Protein AF-A0A558DEN2-F1 (afdb_monomer)

Mean predicted aligned error: 17.53 Å

Secondary structure (DSSP, 8-state):
-PPP----TTTTSS-HHHHHHHHHHHH-TT----GGGHHHHHHHHHTTSEEEETTEEEEPPHHHHHHHHHHHHHHHHHHHHHHHHHHHHHHHHHSPSSSSTTS-TTEEEEESHHHHHHHHHHHHHH-SSEEEEETTHHHHTT----SS--EEEEEES-HHHHTT--SSEEEE-S---SEEEEETTTEEEEESSTT-SEEEEE--HHHHHHHHHHHHHHHH-TT-B------TT---HHHHHHHHHHTTS-HHHHHHHHTS-HHHHHHHHHHHHHHHT-SSHHHHHHHHHHTT--

Organism: NCBI:txid2053003

Sequence (294 aa):
MAEPPGIRPLAGLVSPAAEALFLRLTRNPAEQPGGGDQRALNELLGLGLLRRHGDRVRGAGQAAALRSVLERRQREVFEAQQRILDGWSRLAALLPAAGEPGEPDGIDTLTGHAEVRAHAVELAASAKHRLRATGSLLDSAGWTAGPVLPEIRLLVESEEAESAFSGGEVRLRPTVPVSLLHADDSVALVALEKSADTALLVWAPGLLAVFACWFDLLWDDPATIRPEAGPRGELTGFQRRVLELMATGGDETIARRLKVSTTTVRRHIKVIYTALGVDNRFAAGVAAVRRGWL

Structure (mmCIF, N/CA/C/O backbone):
data_AF-A0A558DEN2-F1
#
_entry.id   AF-A0A558DEN2-F1
#
loop_
_atom_site.group_PDB
_atom_site.id
_atom_site.type_symbol
_atom_site.label_atom_id
_atom_site.label_alt_id
_atom_site.label_comp_id
_atom_site.label_asym_id
_atom_site.label_entity_id
_atom_site.label_seq_id
_atom_site.pdbx_PDB_ins_code
_atom_site.Cartn_x
_atom_site.Cartn_y
_atom_site.Cartn_z
_atom_site.occupancy
_atom_site.B_iso_or_equiv
_atom_site.auth_seq_id
_atom_site.auth_comp_id
_atom_site.auth_asym_id
_atom_site.auth_atom_id
_atom_site.pdbx_PDB_model_num
ATOM 1 N N . MET A 1 1 ? 13.998 -17.185 51.047 1.00 35.97 1 MET A N 1
ATOM 2 C CA . MET A 1 1 ? 13.287 -17.455 49.779 1.00 35.97 1 MET A CA 1
ATOM 3 C C . MET A 1 1 ? 12.393 -16.266 49.499 1.00 35.97 1 MET A C 1
ATOM 5 O O . MET A 1 1 ? 11.452 -16.060 50.250 1.00 35.97 1 MET A O 1
ATOM 9 N N . ALA A 1 2 ? 12.749 -15.440 48.517 1.00 34.78 2 ALA A N 1
ATOM 10 C CA . ALA A 1 2 ? 11.911 -14.331 48.078 1.00 34.78 2 ALA A CA 1
ATOM 11 C C . ALA A 1 2 ? 10.747 -14.891 47.247 1.00 34.78 2 ALA A C 1
ATOM 13 O O . ALA A 1 2 ? 10.964 -15.705 46.351 1.00 34.78 2 ALA A O 1
ATOM 14 N N . GLU A 1 3 ? 9.526 -14.501 47.601 1.00 33.34 3 GLU A N 1
ATOM 15 C CA . GLU A 1 3 ? 8.299 -14.809 46.867 1.00 33.34 3 GLU A CA 1
ATOM 16 C C . GLU A 1 3 ? 8.420 -14.235 45.438 1.00 33.34 3 GLU A C 1
ATOM 18 O O . GLU A 1 3 ? 8.877 -13.096 45.290 1.00 33.34 3 GLU A O 1
ATOM 23 N N . PRO A 1 4 ? 8.105 -14.994 44.372 1.00 37.91 4 PRO A N 1
ATOM 24 C CA . PRO A 1 4 ? 8.231 -14.487 43.009 1.00 37.91 4 PRO A CA 1
ATOM 25 C C . PRO A 1 4 ? 7.294 -13.281 42.822 1.00 37.91 4 PRO A C 1
ATOM 27 O O . PRO A 1 4 ? 6.215 -13.269 43.422 1.00 37.91 4 PRO A O 1
ATOM 30 N N . PRO A 1 5 ? 7.664 -12.268 42.012 1.00 43.66 5 PRO A N 1
ATOM 31 C CA . PRO A 1 5 ? 6.817 -11.103 41.774 1.00 43.66 5 PRO A CA 1
ATOM 32 C C . PRO A 1 5 ? 5.455 -11.584 41.275 1.00 43.66 5 PRO A C 1
ATOM 34 O O . PRO A 1 5 ? 5.347 -12.189 40.208 1.00 43.66 5 PRO A O 1
ATOM 37 N N . GLY A 1 6 ? 4.438 -11.391 42.118 1.00 53.06 6 GLY A N 1
ATOM 38 C CA . GLY A 1 6 ? 3.123 -11.984 41.940 1.00 53.06 6 GLY A CA 1
ATOM 39 C C . GLY A 1 6 ? 2.554 -11.625 40.576 1.00 53.06 6 GLY A C 1
ATOM 40 O O . GLY A 1 6 ? 2.331 -10.451 40.279 1.00 53.06 6 GLY A O 1
ATOM 41 N N . ILE A 1 7 ? 2.316 -12.646 39.754 1.00 52.34 7 ILE A N 1
ATOM 42 C CA . ILE A 1 7 ? 1.529 -12.526 38.530 1.00 52.34 7 ILE A CA 1
ATOM 43 C C . ILE A 1 7 ? 0.195 -11.912 38.952 1.00 52.34 7 ILE A C 1
ATOM 45 O O . ILE A 1 7 ? -0.582 -12.562 39.648 1.00 52.34 7 ILE A O 1
ATOM 49 N N . ARG A 1 8 ? -0.042 -10.650 38.585 1.00 60.28 8 ARG A N 1
ATOM 50 C CA . ARG A 1 8 ? -1.325 -9.980 38.808 1.00 60.28 8 ARG A CA 1
ATOM 51 C C . ARG A 1 8 ? -2.341 -10.610 37.860 1.00 60.28 8 ARG A C 1
ATOM 53 O O . ARG A 1 8 ? -2.244 -10.363 36.656 1.00 60.28 8 ARG A O 1
ATOM 60 N N . PRO A 1 9 ? -3.272 -11.455 38.340 1.00 62.75 9 PRO A N 1
ATOM 61 C CA . PRO A 1 9 ? -4.150 -12.229 37.464 1.00 62.75 9 PRO A CA 1
ATOM 62 C C . PRO A 1 9 ? -5.102 -11.351 36.649 1.00 62.75 9 PRO A C 1
ATOM 64 O O . PRO A 1 9 ? -5.619 -11.808 35.634 1.00 62.75 9 PRO A O 1
ATOM 67 N N . LEU A 1 10 ? -5.317 -10.098 37.063 1.00 67.56 10 LEU A N 1
ATOM 68 C CA . LEU A 1 10 ? -6.115 -9.134 36.313 1.00 67.56 10 LEU A CA 1
ATOM 69 C C . LEU A 1 10 ? -5.251 -8.124 35.546 1.00 67.56 10 LEU A C 1
ATOM 71 O O . LEU A 1 10 ? -5.807 -7.188 34.993 1.00 67.56 10 LEU A O 1
ATOM 75 N N . ALA A 1 11 ? -3.924 -8.295 35.481 1.00 65.19 11 ALA A N 1
ATOM 76 C CA . ALA A 1 11 ? -3.000 -7.551 34.610 1.00 65.19 11 ALA A CA 1
ATOM 77 C C . ALA A 1 11 ? -3.178 -6.011 34.599 1.00 65.19 11 ALA A C 1
ATOM 79 O O . ALA A 1 11 ? -2.953 -5.359 33.582 1.00 65.19 11 ALA A O 1
ATOM 80 N N . GLY A 1 12 ? -3.602 -5.413 35.720 1.00 69.00 12 GLY A N 1
ATOM 81 C CA . GLY A 1 12 ? -3.865 -3.969 35.821 1.00 69.00 12 GLY A CA 1
ATOM 82 C C . GLY A 1 12 ? -5.211 -3.501 35.246 1.00 69.00 12 GLY A C 1
ATOM 83 O O . GLY A 1 12 ? -5.421 -2.302 35.090 1.00 69.00 12 GLY A O 1
ATOM 84 N N . LEU A 1 13 ? -6.133 -4.420 34.946 1.00 68.62 13 LEU A N 1
ATOM 85 C CA . LEU A 1 13 ? -7.491 -4.128 34.465 1.00 68.62 13 LEU A CA 1
ATOM 86 C C . LEU A 1 13 ? -8.408 -3.538 35.543 1.00 68.62 13 LEU A C 1
ATOM 88 O O . LEU A 1 13 ? -9.454 -2.984 35.210 1.00 68.62 13 LEU A O 1
ATOM 92 N N . VAL A 1 14 ? -8.036 -3.681 36.814 1.00 77.19 14 VAL A N 1
ATOM 93 C CA . VAL A 1 14 ? -8.791 -3.184 37.966 1.00 77.19 14 VAL A CA 1
ATOM 94 C C . VAL A 1 14 ? -7.864 -2.506 38.961 1.00 77.19 14 VAL A C 1
ATOM 96 O O . VAL A 1 14 ? -6.652 -2.744 38.971 1.00 77.19 14 VAL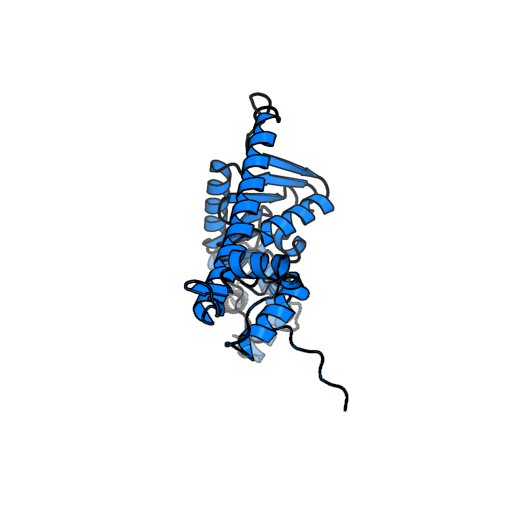 A O 1
ATOM 99 N N . SER A 1 15 ? -8.435 -1.675 39.828 1.00 84.75 15 SER A N 1
ATOM 100 C CA . SER A 1 15 ? -7.697 -1.081 40.935 1.00 84.75 15 SER A CA 1
ATOM 101 C C . SER A 1 15 ? -7.073 -2.158 41.844 1.00 84.75 15 SER A C 1
ATOM 103 O O . SER A 1 15 ? -7.635 -3.246 42.002 1.00 84.75 15 SER A O 1
ATOM 1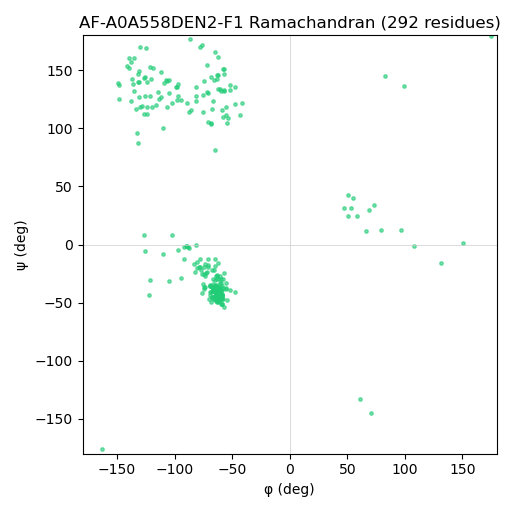05 N N . PRO A 1 16 ? -5.941 -1.872 42.518 1.00 84.81 16 PRO A N 1
ATOM 106 C CA . PRO A 1 16 ? -5.312 -2.834 43.429 1.00 84.81 16 PRO A CA 1
ATOM 107 C C . PRO A 1 16 ? -6.256 -3.343 44.532 1.00 84.81 16 PRO A C 1
ATOM 109 O O . PRO A 1 16 ? -6.178 -4.501 44.936 1.00 84.81 16 PRO A O 1
ATOM 112 N N . ALA A 1 17 ? -7.180 -2.492 44.993 1.00 85.62 17 ALA A N 1
ATOM 113 C CA . ALA A 1 17 ? -8.194 -2.853 45.980 1.00 85.62 17 ALA A CA 1
ATOM 114 C C . ALA A 1 17 ? -9.235 -3.838 45.415 1.00 85.62 17 ALA A C 1
ATOM 116 O O . ALA A 1 17 ? -9.612 -4.795 46.091 1.00 85.62 17 ALA A O 1
ATOM 117 N N . ALA A 1 18 ? -9.666 -3.640 44.165 1.00 85.12 18 ALA A N 1
ATOM 118 C CA . ALA A 1 18 ? -10.553 -4.562 43.461 1.00 85.12 18 ALA A CA 1
ATOM 119 C C . ALA A 1 18 ? -9.879 -5.911 43.177 1.00 85.12 18 ALA A C 1
ATOM 121 O O . ALA A 1 18 ? -10.494 -6.956 43.375 1.00 85.12 18 ALA A O 1
ATOM 122 N N . GLU A 1 19 ? -8.602 -5.916 42.799 1.00 85.00 19 GLU A N 1
ATOM 123 C CA . GLU A 1 19 ? -7.853 -7.158 42.584 1.00 85.00 19 GLU A CA 1
ATOM 124 C C . GLU A 1 19 ? -7.712 -7.972 43.882 1.00 85.00 19 GLU A C 1
ATOM 126 O O . GLU A 1 19 ? -7.966 -9.179 43.893 1.00 85.00 19 GLU A O 1
ATOM 131 N N . ALA A 1 20 ? -7.400 -7.308 45.000 1.00 85.31 20 ALA A N 1
ATOM 132 C CA . ALA A 1 20 ? -7.315 -7.949 46.311 1.00 85.31 20 ALA A CA 1
ATOM 133 C C . ALA A 1 20 ? -8.662 -8.542 46.762 1.00 85.31 20 ALA A C 1
ATOM 135 O O . ALA A 1 20 ? -8.710 -9.669 47.264 1.00 85.31 20 ALA A O 1
ATOM 136 N N . LEU A 1 21 ? -9.763 -7.813 46.550 1.00 86.25 21 LEU A N 1
ATOM 137 C CA . LEU A 1 21 ? -11.111 -8.288 46.862 1.00 86.25 21 LEU A CA 1
ATOM 138 C C . LEU A 1 21 ? -11.509 -9.491 45.995 1.00 86.25 21 LEU A C 1
ATOM 140 O O . LEU A 1 21 ? -12.031 -10.480 46.507 1.00 86.25 21 LEU A O 1
ATOM 144 N N . PHE A 1 22 ? -11.231 -9.435 44.692 1.00 82.50 22 PHE A N 1
ATOM 145 C CA . PHE A 1 22 ? -11.505 -10.535 43.770 1.00 82.50 22 PHE A CA 1
ATOM 146 C C . PHE A 1 22 ? -10.751 -11.808 44.175 1.00 82.50 22 PHE A C 1
ATOM 148 O O . PHE A 1 22 ? -11.337 -12.891 44.230 1.00 82.50 22 PHE A O 1
ATOM 155 N N . LEU A 1 23 ? -9.470 -11.682 44.530 1.00 83.31 23 LEU A N 1
ATOM 156 C CA . LEU A 1 23 ? -8.648 -12.798 44.999 1.00 83.31 23 LEU A CA 1
ATOM 157 C C . LEU A 1 23 ? -9.156 -13.398 46.316 1.00 83.31 23 LEU A C 1
ATOM 159 O O . LEU A 1 23 ? -9.197 -14.625 46.433 1.00 83.31 23 LEU A O 1
ATOM 163 N N . ARG A 1 24 ? -9.579 -12.563 47.278 1.00 86.62 24 ARG A N 1
ATOM 164 C CA . ARG A 1 24 ? -10.209 -13.013 48.534 1.00 86.62 24 ARG A CA 1
ATOM 165 C C . ARG A 1 24 ? -11.449 -13.860 48.256 1.00 86.62 24 ARG A C 1
ATOM 167 O O . ARG A 1 24 ? -11.504 -15.014 48.669 1.00 86.62 24 ARG A O 1
ATOM 174 N N . LEU A 1 25 ? -12.383 -13.335 47.462 1.00 82.62 25 LEU A N 1
ATOM 175 C CA . LEU A 1 25 ? -13.640 -14.019 47.133 1.00 82.62 25 LEU A CA 1
ATOM 176 C C . LEU A 1 25 ? -13.438 -15.279 46.276 1.00 82.62 25 LEU A C 1
ATOM 178 O O . LEU A 1 25 ? -14.216 -16.224 46.375 1.00 82.62 25 LEU A O 1
ATOM 182 N N . THR A 1 26 ? -12.390 -15.320 45.447 1.00 77.25 26 THR A N 1
ATOM 183 C CA . THR A 1 26 ? -12.057 -16.507 44.639 1.00 77.25 26 THR A CA 1
ATOM 184 C C . THR A 1 26 ? -11.435 -17.614 45.494 1.00 77.25 26 THR A C 1
ATOM 186 O O . THR A 1 26 ? -11.721 -18.789 45.273 1.00 77.25 26 THR A O 1
ATOM 189 N N . ARG A 1 27 ? -10.608 -17.258 46.489 1.00 81.62 27 ARG A N 1
ATOM 190 C CA . ARG A 1 27 ? -10.017 -18.215 47.443 1.00 81.62 27 ARG A CA 1
ATOM 191 C C . ARG A 1 27 ? -11.024 -18.698 48.488 1.00 81.62 27 ARG A C 1
ATOM 193 O O . ARG A 1 27 ? -10.949 -19.853 48.895 1.00 81.62 27 ARG A O 1
ATOM 200 N N . ASN A 1 28 ? -11.956 -17.842 48.906 1.00 84.31 28 ASN A N 1
ATOM 201 C CA . ASN A 1 28 ? -12.995 -18.166 49.879 1.00 84.31 28 ASN A CA 1
ATOM 202 C C . ASN A 1 28 ? -14.388 -17.715 49.391 1.00 84.31 28 ASN A C 1
ATOM 204 O O . ASN A 1 28 ? -14.852 -16.630 49.746 1.00 84.31 28 ASN A O 1
ATOM 208 N N . PRO A 1 29 ? -15.107 -18.559 48.627 1.00 77.81 29 PRO A N 1
ATOM 209 C CA . PRO A 1 29 ? -16.410 -18.207 48.052 1.00 77.81 29 PRO A CA 1
ATOM 210 C C . PRO A 1 29 ? -17.530 -17.962 49.078 1.00 77.81 29 PRO A C 1
ATOM 212 O O . PRO A 1 29 ? -18.611 -17.498 48.709 1.00 77.81 29 PRO A O 1
ATOM 215 N N . ALA A 1 30 ? -17.321 -18.334 50.347 1.00 78.31 30 ALA A N 1
ATOM 216 C CA . ALA A 1 30 ? -18.283 -18.109 51.423 1.00 78.31 30 ALA A CA 1
ATOM 217 C C . ALA A 1 30 ? -18.194 -16.689 52.008 1.00 78.31 30 ALA A C 1
ATOM 219 O O . ALA A 1 30 ? -19.187 -16.207 52.563 1.00 78.31 30 ALA A O 1
ATOM 220 N N . GLU A 1 31 ? -17.039 -16.034 51.860 1.00 83.44 31 GLU A N 1
ATOM 221 C CA . GLU A 1 31 ? -16.782 -14.666 52.307 1.00 83.44 31 GLU A CA 1
ATOM 222 C C . GLU A 1 31 ? -17.698 -13.672 51.573 1.00 83.44 31 GLU A C 1
ATOM 224 O O . GLU A 1 31 ? -18.067 -13.877 50.415 1.00 83.44 31 GLU A O 1
ATOM 229 N N . GLN A 1 32 ? -18.111 -12.606 52.261 1.00 85.88 32 GLN A N 1
ATOM 230 C CA . GLN A 1 32 ? -18.890 -11.519 51.669 1.00 85.88 32 GLN A CA 1
ATOM 231 C C . GLN A 1 32 ? -18.131 -10.196 51.824 1.00 85.88 32 GLN A C 1
ATOM 233 O O . GLN A 1 32 ? -17.493 -9.987 52.859 1.00 85.88 32 GLN A O 1
ATOM 238 N N . PRO A 1 33 ? -18.187 -9.309 50.815 1.00 84.62 33 PRO A N 1
ATOM 239 C CA . PRO A 1 33 ? -17.534 -8.004 50.874 1.00 84.62 33 PRO A CA 1
ATOM 240 C C . PRO A 1 33 ? -18.089 -7.160 52.030 1.00 84.62 33 PRO A C 1
ATOM 242 O O . PRO A 1 33 ? -19.304 -7.076 52.219 1.00 84.62 33 PRO A O 1
ATOM 245 N N . GLY A 1 34 ? -17.195 -6.534 52.801 1.00 84.50 34 GLY A N 1
ATOM 246 C CA . GLY A 1 34 ? -17.559 -5.642 53.907 1.00 84.50 34 GLY A CA 1
ATOM 247 C C . GLY A 1 34 ? -17.801 -4.196 53.454 1.00 84.50 34 GLY A C 1
ATOM 248 O O . GLY A 1 34 ? -17.571 -3.844 52.300 1.00 84.50 34 GLY A O 1
ATOM 249 N N . GLY A 1 35 ? -18.199 -3.308 54.373 1.00 82.62 35 GLY A N 1
ATOM 250 C CA . GLY A 1 35 ? -18.484 -1.897 54.046 1.00 82.62 35 GLY A CA 1
ATOM 251 C C . GLY A 1 35 ? -17.295 -1.116 53.456 1.00 82.62 35 GLY A C 1
ATOM 252 O O . GLY A 1 35 ? -17.491 -0.235 52.623 1.00 82.62 35 GLY A O 1
ATOM 253 N N . GLY A 1 36 ? -16.058 -1.472 53.823 1.00 84.81 36 GLY A N 1
ATOM 254 C CA . GLY A 1 36 ? -14.837 -0.892 53.242 1.00 84.81 36 GLY A CA 1
ATOM 255 C C . GLY A 1 36 ? -14.533 -1.363 51.813 1.00 84.81 36 GLY A C 1
ATOM 256 O O . GLY A 1 36 ? -13.785 -0.705 51.094 1.00 84.81 36 GLY A O 1
ATOM 257 N N . ASP A 1 37 ? -15.156 -2.458 51.372 1.00 89.12 37 ASP A N 1
ATOM 258 C CA . ASP A 1 37 ? -14.941 -3.061 50.057 1.00 89.12 37 ASP A CA 1
ATOM 259 C C . ASP A 1 37 ? -15.871 -2.456 48.982 1.00 89.12 37 ASP A C 1
ATOM 261 O O . ASP A 1 37 ? -15.766 -2.807 47.811 1.00 89.12 37 ASP A O 1
ATOM 265 N N . GLN A 1 38 ? -16.770 -1.525 49.331 1.00 88.38 38 GLN A N 1
ATOM 266 C CA . GLN A 1 38 ? -17.874 -1.093 48.458 1.00 88.38 38 GLN A CA 1
ATOM 267 C C . GLN A 1 38 ? -17.423 -0.495 47.115 1.00 88.38 38 GLN A C 1
ATOM 269 O O . GLN A 1 38 ? -18.031 -0.754 46.076 1.00 88.38 38 GLN A O 1
ATOM 274 N N . ARG A 1 39 ? -16.340 0.293 47.111 1.00 87.44 39 ARG A N 1
ATOM 275 C CA . ARG A 1 39 ? -15.791 0.895 45.884 1.00 87.44 39 ARG A CA 1
ATOM 276 C C . ARG A 1 39 ? -15.206 -0.171 44.952 1.00 87.44 39 ARG A C 1
ATOM 278 O O . ARG A 1 39 ? -15.497 -0.161 43.761 1.00 87.44 39 ARG A O 1
ATOM 285 N N . ALA A 1 40 ? -14.445 -1.105 45.519 1.00 88.12 40 ALA A N 1
ATOM 286 C CA . ALA A 1 40 ? -13.878 -2.254 44.818 1.00 88.12 40 ALA A CA 1
ATOM 287 C C . ALA A 1 40 ? -14.974 -3.209 44.315 1.00 88.12 40 ALA A C 1
ATOM 289 O O . ALA A 1 40 ? -14.926 -3.684 43.185 1.00 88.12 40 ALA A O 1
ATOM 290 N N . LEU A 1 41 ? -16.009 -3.440 45.124 1.00 87.81 41 LEU A N 1
ATOM 291 C CA . LEU A 1 41 ? -17.168 -4.247 44.767 1.00 87.81 41 LEU A CA 1
ATOM 292 C C . LEU A 1 41 ? -17.926 -3.649 43.577 1.00 87.81 41 LEU A C 1
ATOM 294 O O . LEU A 1 41 ? -18.247 -4.374 42.639 1.00 87.81 41 LEU A O 1
ATOM 298 N N . ASN A 1 42 ? -18.192 -2.341 43.594 1.00 87.81 42 ASN A N 1
ATOM 299 C CA . ASN A 1 42 ? -18.866 -1.655 42.490 1.00 87.81 42 ASN A CA 1
ATOM 300 C C . ASN A 1 42 ? -18.053 -1.731 41.192 1.00 87.81 42 ASN A C 1
ATOM 302 O O . ASN A 1 42 ? -18.625 -1.950 40.128 1.00 87.81 42 ASN A O 1
ATOM 306 N N . GLU A 1 43 ? -16.728 -1.600 41.279 1.00 85.81 43 GLU A N 1
ATOM 307 C CA . GLU A 1 43 ? -15.827 -1.756 40.136 1.00 85.81 43 GLU A CA 1
ATOM 308 C C . GLU A 1 43 ? -15.896 -3.176 39.549 1.00 85.81 43 GLU A C 1
ATOM 310 O O . GLU A 1 43 ? -16.106 -3.340 38.347 1.00 85.81 43 GLU A O 1
ATOM 315 N N . LEU A 1 44 ? -15.806 -4.209 40.394 1.00 84.44 44 LEU A N 1
ATOM 316 C CA . LEU A 1 44 ? -15.861 -5.611 39.965 1.00 84.44 44 LEU A CA 1
ATOM 317 C C . LEU A 1 44 ? -17.238 -6.031 39.423 1.00 84.44 44 LEU A C 1
ATOM 319 O O . LEU A 1 44 ? -17.307 -6.821 38.479 1.00 84.44 44 LEU A O 1
ATOM 323 N N . LEU A 1 45 ? -18.331 -5.516 39.998 1.00 84.62 45 LEU A N 1
ATOM 324 C CA . LEU A 1 45 ? -19.694 -5.728 39.494 1.00 84.62 45 LEU A CA 1
ATOM 325 C C . LEU A 1 45 ? -19.911 -5.003 38.161 1.00 84.62 45 LEU A C 1
ATOM 327 O O . LEU A 1 45 ? -20.463 -5.593 37.236 1.00 84.62 45 LEU A O 1
ATOM 331 N N . GLY A 1 46 ? -19.438 -3.758 38.038 1.00 78.62 46 GLY A N 1
ATOM 332 C CA . GLY A 1 46 ? -19.496 -2.990 36.790 1.00 78.62 46 GLY A CA 1
ATOM 333 C C . GLY A 1 46 ? -18.691 -3.631 35.655 1.00 78.62 46 GLY A C 1
ATOM 334 O O . GLY A 1 46 ? -19.029 -3.474 34.486 1.00 78.62 46 GLY A O 1
ATOM 335 N N . LEU A 1 47 ? -17.662 -4.404 36.005 1.00 75.56 47 LEU A N 1
ATOM 336 C CA . LEU A 1 47 ? -16.856 -5.203 35.084 1.00 75.56 47 LEU A CA 1
ATOM 337 C C . LEU A 1 47 ? -17.401 -6.608 34.815 1.00 75.56 47 LEU A C 1
ATOM 339 O O . LEU A 1 47 ? -16.791 -7.347 34.047 1.00 75.56 47 LEU A O 1
ATOM 343 N N . GLY A 1 48 ? -18.495 -7.017 35.462 1.00 77.69 48 GLY A N 1
ATOM 344 C CA . GLY A 1 48 ? -19.050 -8.364 35.316 1.00 77.69 48 GLY A CA 1
ATOM 345 C C . GLY A 1 48 ? -18.152 -9.486 35.852 1.00 77.69 48 GLY A C 1
ATOM 346 O O . GLY A 1 48 ? -18.436 -10.656 35.600 1.00 77.69 48 GLY A O 1
ATOM 347 N N . LEU A 1 49 ? -17.090 -9.152 36.599 1.00 80.38 49 LEU A N 1
ATOM 348 C CA . LEU A 1 49 ? -16.177 -10.107 37.245 1.00 80.38 49 LEU A CA 1
ATOM 349 C C . LEU A 1 49 ? -16.801 -10.736 38.494 1.00 80.38 49 LEU A C 1
ATOM 351 O O . LEU A 1 49 ? -16.454 -11.853 38.874 1.00 80.38 49 LEU A O 1
ATOM 355 N N . LEU A 1 50 ? -17.749 -10.033 39.111 1.00 83.44 50 LEU A N 1
ATOM 356 C CA . LEU A 1 50 ? -18.626 -10.549 40.153 1.00 83.44 50 LEU A CA 1
ATOM 357 C C . LEU A 1 50 ? -20.082 -10.467 39.677 1.00 83.44 50 LEU A C 1
ATOM 359 O O . LEU A 1 50 ? -20.448 -9.590 38.894 1.00 83.44 50 LEU A O 1
ATOM 363 N N . ARG A 1 51 ? -20.938 -11.356 40.182 1.00 80.25 51 ARG A N 1
ATOM 364 C CA . ARG A 1 51 ? -22.396 -11.270 40.035 1.00 80.25 51 ARG A CA 1
ATOM 365 C C . ARG A 1 51 ? -23.069 -11.335 41.397 1.00 80.25 51 ARG A C 1
ATOM 367 O O . ARG A 1 51 ? -22.637 -12.081 42.277 1.00 80.25 51 ARG A O 1
ATOM 374 N N . ARG A 1 52 ? -24.162 -10.588 41.553 1.00 86.00 52 ARG A N 1
ATOM 375 C CA . ARG A 1 52 ? -25.092 -10.777 42.671 1.00 86.00 52 ARG A CA 1
ATOM 376 C C . ARG A 1 52 ? -26.044 -11.924 42.367 1.00 86.00 52 ARG A C 1
ATOM 378 O O . ARG A 1 52 ? -26.593 -12.007 41.271 1.00 86.00 52 ARG A O 1
ATOM 385 N N . HIS A 1 53 ? -26.244 -12.782 43.355 1.00 79.94 53 HIS A N 1
ATOM 386 C CA . HIS A 1 53 ? -27.260 -13.821 43.357 1.00 79.94 53 HIS A CA 1
ATOM 387 C C . HIS A 1 53 ? -27.992 -13.759 44.702 1.00 79.94 53 HIS A C 1
ATOM 389 O O . HIS A 1 53 ? -27.497 -14.262 45.714 1.00 79.94 53 HIS A O 1
ATOM 395 N N . GLY A 1 54 ? -29.133 -13.062 44.716 1.00 80.00 54 GLY A N 1
ATOM 396 C CA . GLY A 1 54 ? -29.777 -12.615 45.954 1.00 80.00 54 GLY A CA 1
ATOM 397 C C . GLY A 1 54 ? -28.861 -11.671 46.739 1.00 80.00 54 GLY A C 1
ATOM 398 O O . GLY A 1 54 ? -28.224 -10.794 46.151 1.00 80.00 54 GLY A O 1
ATOM 399 N N . ASP A 1 55 ? -28.732 -11.914 48.043 1.00 78.75 55 ASP A N 1
ATOM 400 C CA . ASP A 1 55 ? -27.883 -11.126 48.951 1.00 78.75 55 ASP A CA 1
ATOM 401 C C . ASP A 1 55 ? -26.397 -11.511 48.915 1.00 78.75 55 ASP A C 1
ATOM 403 O O . ASP A 1 55 ? -25.581 -10.922 49.622 1.00 78.75 55 ASP A O 1
ATOM 407 N N . ARG A 1 56 ? -26.016 -12.504 48.103 1.00 81.69 56 ARG A N 1
ATOM 408 C CA . ARG A 1 56 ? -24.635 -12.999 48.038 1.00 81.69 56 ARG A CA 1
ATOM 409 C C . ARG A 1 56 ? -23.963 -12.575 46.745 1.00 81.69 56 ARG A C 1
ATOM 411 O O . ARG A 1 56 ? -24.561 -12.603 45.667 1.00 81.69 56 ARG A O 1
ATOM 418 N N . VAL A 1 57 ? -22.685 -12.238 46.846 1.00 83.19 57 VAL A N 1
ATOM 419 C CA . VAL A 1 57 ? -21.829 -11.949 45.694 1.00 83.19 57 VAL A CA 1
ATOM 420 C C . VAL A 1 57 ? -21.003 -13.190 45.367 1.00 83.19 57 VAL A C 1
ATOM 422 O O . VAL A 1 57 ? -20.480 -13.846 46.266 1.00 83.19 57 VAL A O 1
ATOM 425 N N . ARG A 1 58 ? -20.904 -13.540 44.081 1.00 80.31 58 ARG A N 1
ATOM 426 C CA . ARG A 1 58 ? -20.089 -14.663 43.593 1.00 80.31 58 ARG A CA 1
ATOM 427 C C . ARG A 1 58 ? -19.210 -14.242 42.423 1.00 80.31 58 ARG A C 1
ATOM 429 O O . ARG A 1 58 ? -19.609 -13.397 41.624 1.00 80.31 58 ARG A O 1
ATOM 436 N N . GLY A 1 59 ? -18.043 -14.876 42.308 1.00 71.56 59 GLY A N 1
ATOM 437 C CA . GLY A 1 59 ? -17.179 -14.766 41.134 1.00 71.56 59 GLY A CA 1
ATOM 438 C C . GLY A 1 59 ? -17.910 -15.172 39.860 1.00 71.56 59 GLY A C 1
ATOM 439 O O . GLY A 1 59 ? -18.576 -16.208 39.824 1.00 71.56 59 GLY A O 1
ATOM 440 N N . ALA A 1 60 ? -17.801 -14.356 38.815 1.00 70.19 60 ALA A N 1
ATOM 441 C CA . ALA A 1 60 ? -18.198 -14.772 37.483 1.00 70.19 60 ALA A CA 1
ATOM 442 C C . ALA A 1 60 ? -17.262 -15.897 37.013 1.00 70.19 60 ALA A C 1
ATOM 444 O O . ALA A 1 60 ? -16.061 -15.871 37.281 1.00 70.19 60 ALA A O 1
ATOM 445 N N . GLY A 1 61 ? -17.801 -16.901 36.317 1.00 67.81 61 GLY A N 1
ATOM 446 C CA . GLY A 1 61 ? -16.969 -17.958 35.735 1.00 67.81 61 GLY A CA 1
ATOM 447 C C . GLY A 1 61 ? -15.917 -17.375 34.781 1.00 67.81 61 GLY A C 1
ATOM 448 O O . GLY A 1 61 ? -16.163 -16.342 34.158 1.00 67.81 61 GLY A O 1
ATOM 449 N N . GLN A 1 62 ? -14.769 -18.048 34.633 1.00 68.25 62 GLN A N 1
ATOM 450 C CA . GLN A 1 62 ? -13.623 -17.578 33.831 1.00 68.25 62 GLN A CA 1
ATOM 451 C C . GLN A 1 62 ? -14.023 -17.080 32.428 1.00 68.25 62 GLN A C 1
ATOM 453 O O . GLN A 1 62 ? -13.562 -16.031 31.985 1.00 68.25 62 GLN A O 1
ATOM 458 N N . ALA A 1 63 ? -14.948 -17.777 31.759 1.00 64.44 63 ALA A N 1
ATOM 459 C CA . ALA A 1 63 ? -15.458 -17.384 30.445 1.00 64.44 63 ALA A CA 1
ATOM 460 C C . ALA A 1 63 ? -16.279 -16.077 30.464 1.00 64.44 63 ALA A C 1
ATOM 462 O O . ALA A 1 63 ? -16.175 -15.266 29.546 1.00 64.44 63 ALA A O 1
ATOM 463 N N . ALA A 1 64 ? -17.081 -15.845 31.508 1.00 66.38 64 ALA A N 1
ATOM 464 C CA . ALA A 1 64 ? -17.867 -14.619 31.658 1.00 66.38 64 ALA A CA 1
ATOM 465 C C . ALA A 1 64 ? -16.981 -13.419 32.029 1.00 66.38 64 ALA A C 1
ATOM 467 O O . ALA A 1 64 ? -17.202 -12.316 31.527 1.00 66.38 64 ALA A O 1
ATOM 468 N N . ALA A 1 65 ? -15.953 -13.651 32.850 1.00 68.00 65 ALA A N 1
ATOM 469 C CA . ALA A 1 65 ? -14.941 -12.655 33.182 1.00 68.00 65 ALA A CA 1
ATOM 470 C C . ALA A 1 65 ? -14.157 -12.208 31.935 1.00 68.00 65 ALA A C 1
ATOM 472 O O . ALA A 1 65 ? -14.086 -11.014 31.652 1.00 68.00 65 ALA A O 1
ATOM 473 N N . LEU A 1 66 ? -13.651 -13.160 31.138 1.00 71.38 66 LEU A N 1
ATOM 474 C CA . LEU A 1 66 ? -12.948 -12.864 29.886 1.00 71.38 66 LEU A CA 1
ATOM 475 C C . LEU A 1 66 ? -13.842 -12.117 28.887 1.00 71.38 66 LEU A C 1
ATOM 477 O O . LEU A 1 66 ? -13.413 -11.113 28.321 1.00 71.38 66 LEU A O 1
ATOM 481 N N . ARG A 1 67 ? -15.088 -12.572 28.692 1.00 71.75 67 ARG A N 1
ATOM 482 C CA . ARG A 1 67 ? -16.039 -11.919 27.779 1.00 71.75 67 ARG A CA 1
ATOM 483 C C . ARG A 1 67 ? -16.297 -10.465 28.183 1.00 71.75 67 ARG A C 1
ATOM 485 O O . ARG A 1 67 ? -16.247 -9.595 27.324 1.00 71.75 67 ARG A O 1
ATOM 492 N N . SER A 1 68 ? -16.481 -10.192 29.474 1.00 71.50 68 SER A N 1
ATOM 493 C CA . SER A 1 68 ? -16.743 -8.830 29.961 1.00 71.50 68 SER A CA 1
ATOM 494 C C . SER A 1 68 ? -15.539 -7.899 29.758 1.00 71.50 68 SER A C 1
ATOM 496 O O . SER A 1 68 ? -15.702 -6.746 29.358 1.00 71.50 68 SER A O 1
ATOM 498 N N . VAL A 1 69 ? -14.316 -8.402 29.973 1.00 75.00 69 VAL A N 1
ATOM 499 C CA . VAL A 1 69 ? -13.079 -7.650 29.694 1.00 75.00 69 VAL A CA 1
ATOM 500 C C . VAL A 1 69 ? -12.936 -7.365 28.198 1.00 75.00 69 VAL A C 1
ATOM 502 O O . VAL A 1 69 ? -12.621 -6.236 27.817 1.00 75.00 69 VAL A O 1
ATOM 505 N N . LEU A 1 70 ? -13.189 -8.364 27.348 1.00 78.06 70 LEU A N 1
ATOM 506 C CA . LEU A 1 70 ? -13.086 -8.219 25.898 1.00 78.06 70 LEU A CA 1
ATOM 507 C C . LEU A 1 70 ? -14.112 -7.214 25.358 1.00 78.06 70 LEU A C 1
ATOM 509 O O . LEU A 1 70 ? -13.737 -6.298 24.630 1.00 78.06 70 LEU A O 1
ATOM 513 N N . GLU A 1 71 ? -15.378 -7.336 25.762 1.00 80.25 71 GLU A N 1
ATOM 514 C CA . GLU A 1 71 ? -16.456 -6.419 25.370 1.00 80.25 71 GLU A CA 1
ATOM 515 C C . GLU A 1 71 ? -16.156 -4.978 25.796 1.00 80.25 71 GLU A C 1
ATOM 517 O O . GLU A 1 71 ? -16.392 -4.038 25.036 1.00 80.25 71 GLU A O 1
ATOM 522 N N . ARG A 1 72 ? -15.586 -4.788 26.992 1.00 77.56 72 ARG A N 1
ATOM 523 C CA . ARG A 1 72 ? -15.175 -3.463 27.459 1.00 77.56 72 ARG A CA 1
ATOM 524 C C . ARG A 1 72 ? -14.052 -2.883 26.604 1.00 77.56 72 ARG A C 1
ATOM 526 O O . ARG A 1 72 ? -14.158 -1.733 26.190 1.00 77.56 72 ARG A O 1
ATOM 533 N N . ARG A 1 73 ? -13.004 -3.657 26.302 1.00 83.50 73 ARG A N 1
ATOM 534 C CA . ARG A 1 73 ? -11.907 -3.185 25.439 1.00 83.50 73 ARG A CA 1
ATOM 535 C C . ARG A 1 73 ? -12.389 -2.858 24.030 1.00 83.50 73 ARG A C 1
ATOM 537 O O . ARG A 1 73 ? -11.994 -1.837 23.481 1.00 83.50 73 ARG A O 1
ATOM 544 N N . GLN A 1 74 ? -13.285 -3.671 23.476 1.00 83.44 74 GLN A N 1
ATOM 545 C CA . GLN A 1 74 ? -13.906 -3.386 22.183 1.00 83.44 74 GLN A CA 1
ATOM 546 C C . GLN A 1 74 ? -14.723 -2.091 22.217 1.00 83.44 74 GLN A C 1
ATOM 548 O O . GLN A 1 74 ? -14.622 -1.288 21.293 1.00 83.44 74 GLN A O 1
ATOM 553 N N . ARG A 1 75 ? -15.480 -1.849 23.294 1.00 84.62 75 ARG A N 1
ATOM 554 C CA . ARG A 1 75 ? -16.243 -0.607 23.466 1.00 84.62 75 ARG A CA 1
ATOM 555 C C . ARG A 1 75 ? -15.339 0.614 23.594 1.00 84.62 75 ARG A C 1
ATOM 557 O O . ARG A 1 75 ? -15.598 1.608 22.932 1.00 84.62 75 ARG A O 1
ATOM 564 N N . GLU A 1 76 ? -14.264 0.526 24.377 1.00 84.00 76 GLU A N 1
ATOM 565 C CA . GLU A 1 76 ? -13.282 1.611 24.519 1.00 84.00 76 GLU A CA 1
ATOM 566 C C . GLU A 1 76 ? -12.658 1.984 23.163 1.00 84.00 76 GLU A C 1
ATOM 568 O O . GLU A 1 76 ? -12.546 3.168 22.839 1.00 84.00 76 GLU A O 1
ATOM 573 N N . VAL A 1 77 ? -12.305 0.987 22.341 1.00 87.94 77 VAL A N 1
ATOM 574 C CA . VAL A 1 77 ? -11.801 1.212 20.975 1.00 87.94 77 VAL A CA 1
ATOM 575 C C . VAL A 1 77 ? -12.875 1.845 20.091 1.00 87.94 77 VAL A C 1
ATOM 577 O O . VAL A 1 77 ? -12.594 2.830 19.411 1.00 87.94 77 VAL A O 1
ATOM 580 N N . PHE A 1 78 ? -14.104 1.327 20.125 1.00 84.12 78 PHE A N 1
ATOM 581 C CA . PHE A 1 78 ? -15.210 1.857 19.331 1.00 84.12 78 PHE A CA 1
ATOM 582 C C . PHE A 1 78 ? -15.529 3.316 19.691 1.00 84.12 78 PHE A C 1
ATOM 584 O O . PHE A 1 78 ? -15.638 4.166 18.813 1.00 84.12 78 PHE A O 1
ATOM 591 N N . GLU A 1 79 ? -15.609 3.641 20.981 1.00 86.75 79 GLU A N 1
ATOM 592 C CA . GLU A 1 79 ? -15.841 5.005 21.467 1.00 86.75 79 GLU A CA 1
ATOM 593 C C . GLU A 1 79 ? -14.683 5.948 21.115 1.00 86.75 79 GLU A C 1
ATOM 595 O O . GLU A 1 79 ? -14.903 7.121 20.812 1.00 86.75 79 GLU A O 1
ATOM 600 N N . ALA A 1 80 ? -13.436 5.469 21.145 1.00 82.56 80 ALA A N 1
ATOM 601 C CA . ALA A 1 80 ? -12.294 6.251 20.681 1.00 82.56 80 ALA A CA 1
ATOM 602 C C . ALA A 1 80 ? -12.385 6.551 19.176 1.00 82.56 80 ALA A C 1
ATOM 604 O O . ALA A 1 80 ? -12.206 7.702 18.781 1.00 82.56 80 ALA A O 1
ATOM 605 N N . GLN A 1 81 ? -12.725 5.553 18.356 1.00 85.56 81 GLN A N 1
ATOM 606 C CA . GLN A 1 81 ? -12.911 5.723 16.912 1.00 85.56 81 GLN A CA 1
ATOM 607 C C . GLN A 1 81 ? -14.040 6.708 16.591 1.00 85.56 81 GLN A C 1
ATOM 609 O O . GLN A 1 81 ? -13.836 7.626 15.801 1.00 85.56 81 GLN A O 1
ATOM 614 N N . GLN A 1 82 ? -15.199 6.570 17.242 1.00 80.38 82 GLN A N 1
ATOM 615 C CA . GLN A 1 82 ? -16.329 7.486 17.052 1.00 80.38 82 GLN A CA 1
ATOM 616 C C . GLN A 1 82 ? -15.959 8.927 17.419 1.00 80.38 82 GLN A C 1
ATOM 618 O O . GLN A 1 82 ? -16.232 9.845 16.654 1.00 80.38 82 GLN A O 1
ATOM 623 N N . ARG A 1 83 ? -15.233 9.137 18.527 1.00 87.19 83 ARG A N 1
ATOM 624 C CA . ARG A 1 83 ? -14.752 10.479 18.900 1.00 87.19 83 ARG A CA 1
ATOM 625 C C . ARG A 1 83 ? -13.844 11.105 17.841 1.00 87.19 83 ARG A C 1
ATOM 627 O O . ARG A 1 83 ? -13.942 12.311 17.621 1.00 87.19 83 ARG A O 1
ATOM 634 N N . ILE A 1 84 ? -12.973 10.316 17.208 1.00 85.44 84 ILE A N 1
ATOM 635 C CA . ILE A 1 84 ? -12.109 10.791 16.117 1.00 85.44 84 ILE A CA 1
ATOM 636 C C . ILE A 1 84 ? -12.961 11.202 14.911 1.00 85.44 84 ILE A C 1
ATOM 638 O O . ILE A 1 84 ? -12.777 12.301 14.394 1.00 85.44 84 ILE A O 1
ATOM 642 N N . LEU A 1 85 ? -13.927 10.372 14.506 1.00 74.19 85 LEU A N 1
ATOM 643 C CA . LEU A 1 85 ? -14.808 10.649 13.363 1.00 74.19 85 LEU A CA 1
ATOM 644 C C . LEU A 1 85 ? -15.704 11.880 13.589 1.00 74.19 85 LEU A C 1
ATOM 646 O O . LEU A 1 85 ? -15.818 12.737 12.710 1.00 74.19 85 LEU A O 1
ATOM 650 N N . ASP A 1 86 ? -16.287 12.019 14.781 1.00 80.88 86 ASP A N 1
ATOM 651 C CA . ASP A 1 86 ? -17.071 13.200 15.162 1.00 80.88 86 ASP A CA 1
ATOM 652 C C . ASP A 1 86 ? -16.199 14.460 15.233 1.00 80.88 86 ASP A C 1
ATOM 654 O O . ASP A 1 86 ? -16.651 15.573 14.952 1.00 80.88 86 ASP A O 1
ATOM 658 N N . GLY A 1 87 ? -14.950 14.309 15.680 1.00 75.00 87 GLY A N 1
ATOM 659 C CA . GLY A 1 87 ? -13.953 15.376 15.681 1.00 75.00 87 GLY A CA 1
ATOM 660 C C . GLY A 1 87 ? -13.631 15.837 14.263 1.00 75.00 87 GLY A C 1
ATOM 661 O O . GLY A 1 87 ? -13.716 17.030 13.979 1.00 75.00 87 GLY A O 1
ATOM 662 N N . TRP A 1 88 ? -13.349 14.890 13.366 1.00 73.44 88 TRP A N 1
ATOM 663 C CA . TRP A 1 88 ? -13.087 15.154 11.953 1.00 73.44 88 TRP A CA 1
ATOM 664 C C . TRP A 1 88 ? -14.264 15.850 11.268 1.00 73.44 88 TRP A C 1
ATOM 666 O O . TRP A 1 88 ? -14.074 16.873 10.623 1.00 73.44 88 TRP A O 1
ATOM 676 N N . SER A 1 89 ? -15.492 15.369 11.477 1.00 68.75 89 SER A N 1
ATOM 677 C CA . SER A 1 89 ? -16.699 15.962 10.880 1.00 68.75 89 SER A CA 1
ATOM 678 C C . SER A 1 89 ? -16.915 17.414 11.320 1.00 68.75 89 SER A C 1
ATOM 680 O O . SER A 1 89 ? -17.302 18.265 10.523 1.00 68.75 89 SER A O 1
ATOM 682 N N . ARG A 1 90 ? -16.628 17.722 12.592 1.00 77.12 90 ARG A N 1
ATOM 683 C CA . ARG A 1 90 ? -16.671 19.096 13.111 1.00 77.12 90 ARG A CA 1
ATOM 684 C C . ARG A 1 90 ? -15.569 19.967 12.524 1.00 77.12 90 ARG A C 1
ATOM 686 O O . ARG A 1 90 ? -15.832 21.117 12.199 1.00 77.12 90 ARG A O 1
ATOM 693 N N . LEU A 1 91 ? -14.359 19.429 12.389 1.00 74.00 91 LEU A N 1
ATOM 694 C CA . LEU A 1 91 ? -13.229 20.136 11.794 1.00 74.00 91 LEU A CA 1
ATOM 695 C 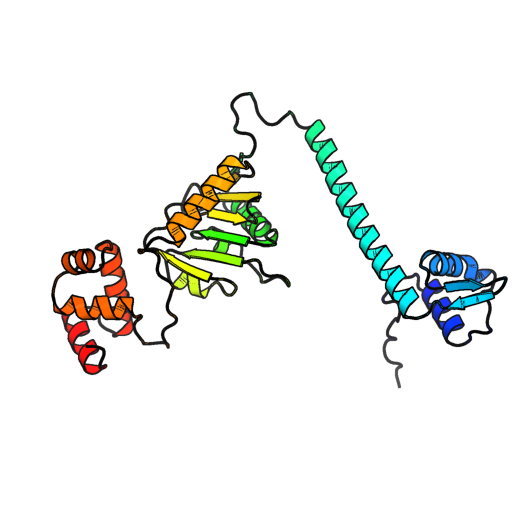C . LEU A 1 91 ? -13.499 20.440 10.314 1.00 74.00 91 LEU A C 1
ATOM 697 O O . LEU A 1 91 ? -13.344 21.582 9.901 1.00 74.00 91 LEU A O 1
ATOM 701 N N . ALA A 1 92 ? -14.006 19.471 9.551 1.00 65.19 92 ALA A N 1
ATOM 702 C CA . ALA A 1 92 ? -14.400 19.645 8.154 1.00 65.19 92 ALA A CA 1
ATOM 703 C C . ALA A 1 92 ? -15.502 20.704 7.967 1.00 65.19 92 ALA A C 1
ATOM 705 O O . ALA A 1 92 ? -15.502 21.413 6.971 1.00 65.19 92 ALA A O 1
ATOM 706 N N . ALA A 1 93 ? -16.417 20.851 8.932 1.00 72.06 93 ALA A N 1
ATOM 707 C CA . ALA A 1 93 ? -17.433 21.906 8.913 1.00 72.06 93 ALA A CA 1
ATOM 708 C C . ALA A 1 93 ? -16.885 23.308 9.253 1.00 72.06 93 ALA A C 1
ATOM 710 O O . ALA A 1 93 ? -17.549 24.305 8.976 1.00 72.06 93 ALA A O 1
ATOM 711 N N . LEU A 1 94 ? -15.716 23.384 9.899 1.00 73.44 94 LEU A N 1
ATOM 712 C CA . LEU A 1 94 ? -15.038 24.635 10.258 1.00 73.44 94 LEU A CA 1
ATOM 713 C C . LEU A 1 94 ? -14.002 25.062 9.217 1.00 73.44 94 LEU A C 1
ATOM 715 O O . LEU A 1 94 ? -13.726 26.255 9.088 1.00 73.44 94 LEU A O 1
ATOM 719 N N . LEU A 1 95 ? -13.415 24.103 8.506 1.00 61.84 95 LEU A N 1
ATOM 720 C CA . LEU A 1 95 ? -12.593 24.389 7.343 1.00 61.84 95 LEU A CA 1
ATOM 721 C C . LEU A 1 95 ? -13.490 24.919 6.215 1.00 61.84 95 LEU A C 1
ATOM 723 O O . LEU A 1 95 ? -14.631 24.470 6.080 1.00 61.84 95 LEU A O 1
ATOM 727 N N . PRO A 1 96 ? -13.011 25.877 5.401 1.00 55.00 96 PRO A N 1
ATOM 728 C CA . PRO A 1 96 ? -13.698 26.202 4.159 1.00 55.00 96 PRO A CA 1
ATOM 729 C C . PRO A 1 96 ? -13.907 24.899 3.378 1.00 55.00 96 PRO A C 1
ATOM 731 O O . PRO A 1 96 ? -13.006 24.058 3.346 1.00 55.00 96 PRO A O 1
ATOM 734 N N . ALA A 1 97 ? -15.100 24.712 2.798 1.00 55.25 97 ALA A N 1
ATOM 735 C CA . ALA A 1 97 ? -15.328 23.623 1.850 1.00 55.25 97 ALA A CA 1
ATOM 736 C C . ALA A 1 97 ? -14.158 23.645 0.864 1.00 55.25 97 ALA A C 1
ATOM 738 O O . ALA A 1 97 ? -13.876 24.710 0.318 1.00 55.25 97 ALA A O 1
ATOM 739 N N . ALA A 1 98 ? -13.425 22.535 0.786 1.00 48.88 98 ALA A N 1
ATOM 740 C CA . ALA A 1 98 ? -12.102 22.474 0.186 1.00 48.88 98 ALA A CA 1
ATOM 741 C C . ALA A 1 98 ? -12.018 23.289 -1.117 1.00 48.88 98 ALA A C 1
ATOM 743 O O . ALA A 1 98 ? -12.772 23.042 -2.057 1.00 48.88 98 ALA A O 1
ATOM 744 N N . GLY A 1 99 ? -11.095 24.253 -1.124 1.00 51.69 99 GLY A N 1
ATOM 745 C CA . GLY A 1 99 ? -10.644 24.965 -2.312 1.00 51.69 99 GLY A CA 1
ATOM 746 C C . GLY A 1 99 ? -11.507 26.132 -2.790 1.00 51.69 99 GLY A C 1
ATOM 747 O O . GLY A 1 99 ? -12.739 26.116 -2.754 1.00 51.69 99 GLY A O 1
ATOM 748 N N . GLU A 1 100 ? -10.844 27.160 -3.321 1.00 46.72 100 GLU A N 1
ATOM 749 C CA . GLU A 1 100 ? -11.511 28.068 -4.256 1.00 46.72 100 GLU A CA 1
ATOM 750 C C . GLU A 1 100 ? -12.061 27.254 -5.448 1.00 46.72 100 GLU A C 1
ATOM 752 O O . GLU A 1 100 ? -11.450 26.256 -5.840 1.00 46.72 100 GLU A O 1
ATOM 757 N N . PRO A 1 101 ? -13.202 27.635 -6.055 1.00 42.72 101 PRO A N 1
ATOM 758 C CA . PRO A 1 101 ? -13.748 26.925 -7.210 1.00 42.72 101 PRO A CA 1
ATOM 759 C C . PRO A 1 101 ? -12.706 26.824 -8.339 1.00 42.72 101 PRO A C 1
ATOM 761 O O . PRO A 1 101 ? -12.440 27.798 -9.040 1.00 42.72 101 PRO A O 1
ATOM 764 N N . GLY A 1 102 ? -12.124 25.632 -8.507 1.00 51.41 102 GLY A N 1
ATOM 765 C CA . GLY A 1 102 ? -11.024 25.359 -9.440 1.00 51.41 102 GLY A CA 1
ATOM 766 C C . GLY A 1 102 ? -9.847 24.589 -8.831 1.00 51.41 102 GLY A C 1
ATOM 767 O O . GLY A 1 102 ? -9.056 24.021 -9.584 1.00 51.41 102 GLY A O 1
ATOM 768 N N . GLU A 1 103 ? -9.743 24.521 -7.502 1.00 50.69 103 GLU A N 1
ATOM 769 C CA . GLU A 1 103 ? -8.750 23.694 -6.816 1.00 50.69 103 GLU A CA 1
ATOM 770 C C . GLU A 1 103 ? -9.245 22.234 -6.750 1.00 50.69 103 GLU A C 1
ATOM 772 O O . GLU A 1 103 ? -10.400 21.991 -6.383 1.00 50.69 103 GLU A O 1
ATOM 777 N N . PRO A 1 104 ? -8.445 21.247 -7.189 1.00 55.06 104 PRO A N 1
ATOM 778 C CA . PRO A 1 104 ? -8.870 19.856 -7.183 1.00 55.06 104 PRO A CA 1
ATOM 779 C C . PRO A 1 104 ? -8.986 19.346 -5.742 1.00 55.06 104 PRO A C 1
ATOM 781 O O . PRO A 1 104 ? -7.983 19.045 -5.102 1.00 55.06 104 PRO A O 1
ATOM 784 N N . ASP A 1 105 ? -10.222 19.219 -5.253 1.00 68.44 105 ASP A N 1
ATOM 785 C CA . ASP A 1 105 ? -10.525 18.514 -4.006 1.00 68.44 105 ASP A CA 1
ATOM 786 C C . ASP A 1 105 ? -9.897 17.112 -4.043 1.00 68.44 105 ASP A C 1
ATOM 788 O O . ASP A 1 105 ? -9.996 16.387 -5.042 1.00 68.44 105 ASP A O 1
ATOM 792 N N . GLY A 1 106 ? -9.216 16.735 -2.965 1.00 77.25 106 GLY A N 1
ATOM 793 C CA . GLY A 1 106 ? -8.541 15.447 -2.895 1.00 77.25 106 GLY A CA 1
ATOM 794 C C . GLY A 1 106 ? -7.052 15.427 -3.218 1.00 77.25 106 GLY A C 1
ATOM 795 O O . GLY A 1 106 ? -6.542 14.324 -3.431 1.00 77.25 106 GLY A O 1
ATOM 796 N N . ILE A 1 107 ? -6.372 16.577 -3.309 1.00 88.50 107 ILE A N 1
ATOM 797 C CA . ILE A 1 107 ? -4.925 16.663 -3.560 1.00 88.50 107 ILE A CA 1
ATOM 798 C C . ILE A 1 107 ? -4.281 17.728 -2.665 1.00 88.50 107 ILE A C 1
ATOM 800 O O . ILE A 1 107 ? -4.616 18.900 -2.785 1.00 88.50 107 ILE A O 1
ATOM 804 N N . ASP A 1 108 ? -3.279 17.337 -1.880 1.00 88.94 108 ASP A N 1
ATOM 805 C CA . ASP A 1 108 ? -2.360 18.247 -1.189 1.00 88.94 108 ASP A CA 1
ATOM 806 C C . ASP A 1 108 ? -0.951 18.141 -1.776 1.00 88.94 108 ASP A C 1
ATOM 808 O O . ASP A 1 108 ? -0.509 17.074 -2.209 1.00 88.94 108 ASP A O 1
ATOM 812 N N . THR A 1 109 ? -0.213 19.250 -1.758 1.00 91.69 109 THR A N 1
ATOM 813 C CA . THR A 1 109 ? 1.204 19.274 -2.148 1.00 91.69 109 THR A CA 1
ATOM 814 C C . THR A 1 109 ? 2.085 19.316 -0.907 1.00 91.69 109 THR A C 1
ATOM 816 O O . THR A 1 109 ? 2.011 20.253 -0.118 1.00 91.69 109 THR A O 1
ATOM 819 N N . LEU A 1 110 ? 2.956 18.320 -0.768 1.00 89.81 110 LEU A N 1
ATOM 820 C CA . LEU A 1 110 ? 3.957 18.219 0.289 1.00 89.81 110 LEU A CA 1
ATOM 821 C C . LEU A 1 110 ? 5.301 18.732 -0.217 1.00 89.81 110 LEU A C 1
ATOM 823 O O . LEU A 1 110 ? 5.708 18.409 -1.341 1.00 89.81 110 LEU A O 1
ATOM 827 N N . THR A 1 111 ? 6.008 19.493 0.619 1.00 91.00 111 THR A N 1
ATOM 828 C CA . THR A 1 111 ? 7.273 20.129 0.242 1.00 91.00 111 THR A CA 1
ATOM 829 C C . THR A 1 111 ? 8.356 19.870 1.280 1.00 91.00 111 THR A C 1
ATOM 831 O O . THR A 1 111 ? 8.240 20.186 2.458 1.00 91.00 111 THR A O 1
ATOM 834 N N . GLY A 1 112 ? 9.488 19.370 0.804 1.00 87.94 112 GLY A N 1
ATOM 835 C CA . GLY A 1 112 ? 10.644 19.025 1.607 1.00 87.94 112 GLY A CA 1
ATOM 836 C C . GLY A 1 112 ? 10.710 17.532 1.903 1.00 87.94 112 GLY A C 1
ATOM 837 O O . GLY A 1 112 ? 9.740 16.889 2.305 1.00 87.94 112 GLY A O 1
ATOM 838 N N . HIS A 1 113 ? 11.918 16.993 1.774 1.00 85.62 113 HIS A N 1
ATOM 839 C CA . HIS A 1 113 ? 12.199 15.571 1.934 1.00 85.62 113 HIS A CA 1
ATOM 840 C C . HIS A 1 113 ? 11.670 14.966 3.247 1.00 85.62 113 HIS A C 1
ATOM 842 O O . HIS A 1 113 ? 11.176 13.842 3.271 1.00 85.62 113 HIS A O 1
ATOM 848 N N . ALA A 1 114 ? 11.773 15.702 4.361 1.00 85.31 114 ALA A N 1
ATOM 849 C CA . ALA A 1 114 ? 11.345 15.218 5.673 1.00 85.31 114 ALA A CA 1
ATOM 850 C C . ALA A 1 114 ? 9.822 15.035 5.766 1.00 85.31 114 ALA A C 1
ATOM 852 O O . ALA A 1 114 ? 9.366 14.044 6.334 1.00 85.31 114 ALA A O 1
ATOM 853 N N . GLU A 1 115 ? 9.054 15.963 5.191 1.00 87.62 115 GLU A N 1
ATOM 854 C CA . GLU A 1 115 ? 7.592 15.907 5.172 1.00 87.62 115 GLU A CA 1
ATOM 855 C C . GLU A 1 115 ? 7.102 14.781 4.259 1.00 87.62 115 GLU A C 1
ATOM 857 O O . GLU A 1 115 ? 6.282 13.963 4.681 1.00 87.62 115 GLU A O 1
ATOM 862 N N . VAL A 1 116 ? 7.663 14.682 3.048 1.00 89.25 116 VAL A N 1
ATOM 863 C CA . VAL A 1 116 ? 7.349 13.604 2.096 1.00 89.25 116 VAL A CA 1
ATOM 864 C C . VAL A 1 116 ? 7.651 12.240 2.713 1.00 89.25 116 VAL A C 1
ATOM 866 O O . 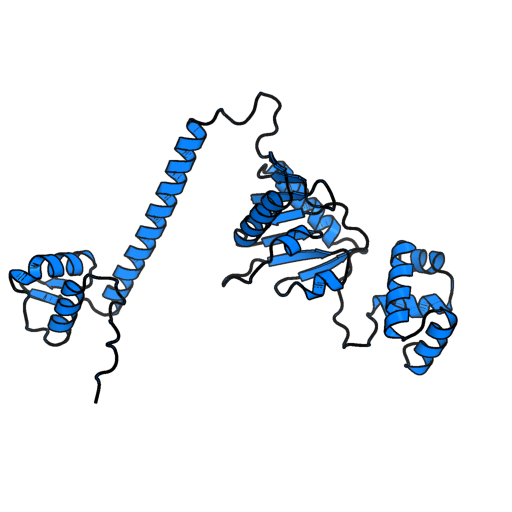VAL A 1 116 ? 6.827 11.329 2.651 1.00 89.25 116 VAL A O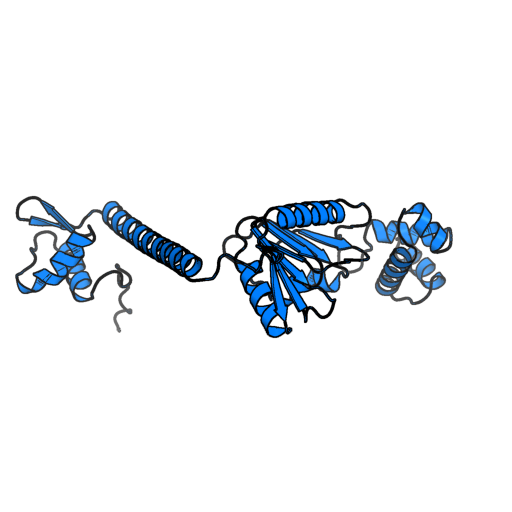 1
ATOM 869 N N . ARG A 1 117 ? 8.809 12.102 3.369 1.00 86.12 117 ARG A N 1
ATOM 870 C CA . ARG A 1 117 ? 9.198 10.862 4.038 1.00 86.12 117 ARG A CA 1
ATOM 871 C C . ARG A 1 117 ? 8.255 10.507 5.187 1.00 86.12 117 ARG A C 1
ATOM 873 O O . ARG A 1 117 ? 7.871 9.348 5.290 1.00 86.12 117 ARG A O 1
ATOM 880 N N . ALA A 1 118 ? 7.879 11.464 6.037 1.00 85.81 118 ALA A N 1
ATOM 881 C CA . ALA A 1 118 ? 6.943 11.212 7.136 1.00 85.81 118 ALA A CA 1
ATOM 882 C C . ALA A 1 118 ? 5.600 10.674 6.614 1.00 85.81 118 ALA A C 1
ATOM 884 O O . ALA A 1 118 ? 5.142 9.626 7.067 1.00 85.81 118 ALA A O 1
ATOM 885 N N . HIS A 1 119 ? 5.044 11.305 5.577 1.00 89.75 119 HIS A N 1
ATOM 886 C CA . HIS A 1 119 ? 3.802 10.851 4.952 1.00 89.75 119 HIS A CA 1
ATOM 887 C C . HIS A 1 119 ? 3.957 9.503 4.238 1.00 89.75 119 HIS A C 1
ATOM 889 O O . HIS A 1 119 ? 3.035 8.694 4.263 1.00 89.75 119 HIS A O 1
ATOM 895 N N . ALA A 1 120 ? 5.119 9.210 3.644 1.00 88.50 120 ALA A N 1
ATOM 896 C CA . ALA A 1 120 ? 5.389 7.897 3.061 1.00 88.50 120 ALA A CA 1
ATOM 897 C C . ALA A 1 120 ? 5.388 6.786 4.128 1.00 88.50 120 ALA A C 1
ATOM 899 O O . ALA A 1 120 ? 4.790 5.730 3.912 1.00 88.50 120 ALA A O 1
ATOM 900 N N . VAL A 1 121 ? 6.011 7.030 5.291 1.00 85.00 121 VAL A N 1
ATOM 901 C CA . VAL A 1 121 ? 5.998 6.110 6.446 1.00 85.00 121 VAL A CA 1
ATOM 902 C C . VAL A 1 121 ? 4.565 5.872 6.921 1.00 85.00 121 VAL A C 1
ATOM 904 O O . VAL A 1 121 ? 4.140 4.724 7.060 1.00 85.00 121 VAL A O 1
ATOM 907 N N . GLU A 1 122 ? 3.816 6.948 7.157 1.00 84.69 122 GLU A N 1
ATOM 908 C CA . GLU A 1 122 ? 2.442 6.882 7.660 1.00 84.69 122 GLU A CA 1
ATOM 909 C C . GLU A 1 122 ? 1.512 6.167 6.678 1.00 84.69 122 GLU A C 1
ATOM 911 O O . GLU A 1 122 ? 0.768 5.265 7.071 1.00 84.69 122 GLU A O 1
ATOM 916 N N . LEU A 1 123 ? 1.608 6.497 5.389 1.00 88.69 123 LEU A N 1
ATOM 917 C CA . LEU A 1 123 ? 0.814 5.868 4.342 1.00 88.69 123 LEU A CA 1
ATOM 918 C C . LEU A 1 123 ? 1.113 4.369 4.239 1.00 88.69 123 LEU A C 1
ATOM 920 O O . LEU A 1 123 ? 0.182 3.562 4.245 1.00 88.69 123 LEU A O 1
ATOM 924 N N . ALA A 1 124 ? 2.392 3.978 4.210 1.00 85.06 124 ALA A N 1
ATOM 925 C CA . ALA A 1 124 ? 2.781 2.570 4.158 1.00 85.06 124 ALA A CA 1
ATOM 926 C C . ALA A 1 124 ? 2.304 1.787 5.395 1.00 85.06 124 ALA A C 1
ATOM 928 O O . ALA A 1 124 ? 1.880 0.639 5.269 1.00 85.06 124 ALA A O 1
ATOM 929 N N . ALA A 1 125 ? 2.340 2.404 6.581 1.00 82.19 125 ALA A N 1
ATOM 930 C CA . ALA A 1 125 ? 1.856 1.800 7.822 1.00 82.19 125 ALA A CA 1
ATOM 931 C C . ALA A 1 125 ? 0.320 1.714 7.902 1.00 82.19 125 ALA A C 1
ATOM 933 O O . ALA A 1 125 ? -0.212 0.867 8.622 1.00 82.19 125 ALA A O 1
ATOM 934 N N . SER A 1 126 ? -0.397 2.580 7.181 1.00 82.31 126 SER A N 1
ATOM 935 C CA . SER A 1 126 ? -1.865 2.613 7.173 1.00 82.31 126 SER A CA 1
ATOM 936 C C . SER A 1 126 ? -2.507 1.517 6.315 1.00 82.31 126 SER A C 1
ATOM 938 O O . SER A 1 126 ? -3.677 1.193 6.532 1.00 82.31 126 SER A O 1
ATOM 940 N N . ALA A 1 127 ? -1.749 0.930 5.381 1.00 85.31 127 ALA A N 1
ATOM 941 C CA . ALA A 1 127 ? -2.234 -0.080 4.447 1.00 85.31 127 ALA A CA 1
ATOM 942 C C . ALA A 1 127 ? -2.612 -1.390 5.159 1.00 85.31 127 ALA A C 1
ATOM 944 O O . ALA A 1 127 ? -1.789 -2.022 5.824 1.00 85.31 127 ALA A O 1
ATOM 945 N N . LYS A 1 128 ? -3.858 -1.832 4.983 1.00 83.75 128 LYS A N 1
ATOM 946 C CA . LYS A 1 128 ? -4.432 -3.029 5.618 1.00 83.75 128 LYS A CA 1
ATOM 947 C C . LYS A 1 128 ? -4.569 -4.204 4.665 1.00 83.75 128 LYS A C 1
ATOM 949 O O . LYS A 1 128 ? -4.506 -5.351 5.105 1.00 83.75 128 LYS A O 1
ATOM 954 N N . HIS A 1 129 ? -4.802 -3.936 3.385 1.00 85.38 129 HIS A N 1
ATOM 955 C CA . HIS A 1 129 ? -5.142 -4.952 2.393 1.00 85.38 129 HIS A CA 1
ATOM 956 C C . HIS A 1 129 ? -4.163 -4.977 1.232 1.00 85.38 129 HIS A C 1
ATOM 958 O O . HIS A 1 129 ? -3.757 -6.062 0.817 1.00 85.38 129 HIS A O 1
ATOM 964 N N . ARG A 1 130 ? -3.773 -3.813 0.709 1.00 90.19 130 ARG A N 1
ATOM 965 C CA . ARG A 1 130 ? -2.917 -3.719 -0.470 1.00 90.19 130 ARG A CA 1
ATOM 966 C C . ARG A 1 130 ? -2.027 -2.489 -0.417 1.00 90.19 130 ARG A C 1
ATOM 968 O O . ARG A 1 130 ? -2.486 -1.388 -0.129 1.00 90.19 130 ARG A O 1
ATOM 975 N N . LEU A 1 131 ? -0.770 -2.679 -0.797 1.00 91.19 131 LEU A N 1
ATOM 976 C CA . LEU A 1 131 ? 0.185 -1.599 -0.991 1.00 91.19 131 LEU A CA 1
ATOM 977 C C . LEU A 1 131 ? 0.853 -1.761 -2.355 1.00 91.19 131 LEU A C 1
ATOM 979 O O . LEU A 1 131 ? 1.519 -2.761 -2.619 1.00 91.19 131 LEU A O 1
ATOM 983 N N . ARG A 1 132 ? 0.670 -0.776 -3.230 1.00 93.19 132 ARG A N 1
ATOM 984 C CA . ARG A 1 132 ? 1.375 -0.692 -4.511 1.00 93.19 132 ARG A CA 1
ATOM 985 C C . ARG A 1 132 ? 2.445 0.375 -4.401 1.00 93.19 132 ARG A C 1
ATOM 987 O O . ARG A 1 132 ? 2.151 1.488 -3.970 1.00 93.19 132 ARG A O 1
ATOM 994 N N . ALA A 1 133 ? 3.663 0.049 -4.800 1.00 91.75 133 ALA A N 1
ATOM 995 C CA . ALA A 1 133 ? 4.770 0.981 -4.730 1.00 91.75 133 ALA A CA 1
ATOM 996 C C . ALA A 1 133 ? 5.628 0.934 -5.990 1.00 91.75 133 ALA A C 1
ATOM 998 O O . ALA A 1 133 ? 5.880 -0.131 -6.554 1.00 91.75 133 ALA A O 1
ATOM 999 N N . THR A 1 134 ? 6.107 2.092 -6.420 1.00 89.75 134 THR A N 1
ATOM 1000 C CA . THR A 1 134 ? 7.075 2.222 -7.502 1.00 89.75 134 THR A CA 1
ATOM 1001 C C . THR A 1 134 ? 8.210 3.140 -7.058 1.00 89.75 134 THR A C 1
ATOM 1003 O O . THR A 1 134 ? 7.975 4.158 -6.410 1.00 89.75 134 THR A O 1
ATOM 1006 N N . GLY A 1 135 ? 9.447 2.800 -7.418 1.00 81.50 135 GLY A N 1
ATOM 1007 C CA . GLY A 1 135 ? 10.607 3.640 -7.112 1.00 81.50 135 GLY A CA 1
ATOM 1008 C C . GLY A 1 135 ? 10.971 3.656 -5.623 1.00 81.50 135 GLY A C 1
ATOM 1009 O O . GLY A 1 135 ? 10.864 2.641 -4.944 1.00 81.50 135 GLY A O 1
ATOM 1010 N N . SER A 1 136 ? 11.444 4.805 -5.134 1.00 74.75 136 SER A N 1
ATOM 1011 C CA . SER A 1 136 ? 12.136 4.945 -3.841 1.00 74.75 136 SER A CA 1
ATOM 1012 C C . SER A 1 136 ? 11.258 5.410 -2.673 1.00 74.75 136 SER A C 1
ATOM 1014 O O . SER A 1 136 ? 11.741 5.481 -1.542 1.00 74.75 136 SER A O 1
ATOM 1016 N N . LEU A 1 137 ? 9.979 5.744 -2.898 1.00 77.06 137 LEU A N 1
ATOM 1017 C CA . LEU A 1 137 ? 9.112 6.226 -1.811 1.00 77.06 137 LEU A CA 1
ATOM 1018 C C . LEU A 1 137 ? 8.934 5.167 -0.715 1.00 77.06 137 LEU A C 1
ATOM 1020 O O . LEU A 1 137 ? 8.956 5.502 0.468 1.00 77.06 137 LEU A O 1
ATOM 1024 N N . LEU A 1 138 ? 8.834 3.890 -1.089 1.00 72.31 138 LEU A N 1
ATOM 1025 C CA . LEU A 1 138 ? 8.743 2.806 -0.111 1.00 72.31 138 LEU A CA 1
ATOM 1026 C C . LEU A 1 138 ? 10.058 2.603 0.660 1.00 72.31 138 LEU A C 1
ATOM 1028 O O . LEU A 1 138 ? 10.019 2.359 1.864 1.00 72.31 138 LEU A O 1
ATOM 1032 N N . ASP A 1 139 ? 11.212 2.783 0.012 1.00 67.75 139 ASP A N 1
ATOM 1033 C CA . ASP A 1 139 ? 12.520 2.720 0.682 1.00 67.75 139 ASP A CA 1
ATOM 1034 C C . ASP A 1 139 ? 12.644 3.827 1.739 1.00 67.75 139 ASP A C 1
ATOM 1036 O O . ASP A 1 139 ? 13.094 3.592 2.863 1.00 67.75 139 ASP A O 1
ATOM 1040 N N . SER A 1 140 ? 12.177 5.036 1.408 1.00 58.06 140 SER A N 1
ATOM 1041 C CA . SER A 1 140 ? 12.172 6.177 2.333 1.00 58.06 140 SER A CA 1
ATOM 1042 C C . SER A 1 140 ? 11.280 5.946 3.560 1.00 58.06 140 SER A C 1
ATOM 1044 O O . SER A 1 140 ? 11.589 6.428 4.657 1.00 58.06 140 SER A O 1
ATOM 1046 N N . ALA A 1 141 ? 10.218 5.152 3.386 1.00 58.56 141 ALA A N 1
ATOM 1047 C CA . ALA A 1 141 ? 9.265 4.801 4.427 1.00 58.56 141 ALA A CA 1
ATOM 1048 C C . ALA A 1 141 ? 9.848 3.846 5.486 1.00 58.56 141 ALA A C 1
ATOM 1050 O O . ALA A 1 141 ? 9.233 3.674 6.536 1.00 58.56 141 ALA A O 1
ATOM 1051 N N . GLY A 1 142 ? 11.021 3.234 5.250 1.00 59.25 142 GLY A N 1
ATOM 1052 C CA . GLY A 1 142 ? 11.686 2.364 6.230 1.00 59.25 142 GLY A CA 1
ATOM 1053 C C . GLY A 1 142 ? 10.747 1.295 6.791 1.00 59.25 142 GLY A C 1
ATOM 1054 O O . GLY A 1 142 ? 10.681 1.103 8.006 1.00 59.25 142 GLY A O 1
ATOM 1055 N N . TRP A 1 143 ? 9.949 0.687 5.907 1.00 64.31 143 TRP A N 1
ATOM 1056 C CA . TRP A 1 143 ? 8.806 -0.127 6.297 1.00 64.31 143 TRP A CA 1
ATOM 1057 C C . TRP A 1 143 ? 9.219 -1.278 7.220 1.00 64.31 143 TRP A C 1
ATOM 1059 O O . TRP A 1 143 ? 10.171 -2.012 6.953 1.00 64.31 143 TRP A O 1
ATOM 1069 N N . THR A 1 144 ? 8.473 -1.443 8.312 1.00 58.03 144 THR A N 1
ATOM 1070 C CA . THR A 1 144 ? 8.642 -2.551 9.255 1.00 58.03 144 THR A CA 1
ATOM 1071 C C . THR A 1 144 ? 7.398 -3.426 9.221 1.00 58.03 144 THR A C 1
ATOM 1073 O O . THR A 1 144 ? 6.273 -2.932 9.270 1.00 58.03 144 THR A O 1
ATOM 1076 N N . ALA A 1 145 ? 7.603 -4.737 9.103 1.00 55.56 145 ALA A N 1
ATOM 1077 C CA . ALA A 1 145 ? 6.524 -5.711 9.012 1.00 55.56 145 ALA A CA 1
ATOM 1078 C C . ALA A 1 145 ? 5.605 -5.647 10.245 1.00 55.56 145 ALA A C 1
ATOM 1080 O O . ALA A 1 145 ? 6.023 -5.946 11.366 1.00 55.56 145 ALA A O 1
ATOM 1081 N N . GLY A 1 146 ? 4.343 -5.267 10.028 1.00 56.28 146 GLY A N 1
ATOM 1082 C CA . GLY A 1 146 ? 3.278 -5.368 11.025 1.00 56.28 146 GLY A CA 1
ATOM 1083 C C . GLY A 1 146 ? 2.760 -6.808 11.193 1.00 56.28 146 GLY A C 1
ATOM 1084 O O . GLY A 1 146 ? 3.109 -7.693 10.413 1.00 56.28 146 GLY A O 1
ATOM 1085 N N . PRO A 1 147 ? 1.893 -7.075 12.191 1.00 50.25 147 PRO A N 1
ATOM 1086 C CA . PRO A 1 147 ? 1.338 -8.412 12.438 1.00 50.25 147 PRO A CA 1
ATOM 1087 C C . PRO A 1 147 ? 0.386 -8.897 11.333 1.00 50.25 147 PRO A C 1
ATOM 1089 O O . PRO A 1 147 ? 0.169 -10.099 11.194 1.00 50.25 147 PRO A O 1
ATOM 1092 N N . VAL A 1 148 ? -0.184 -7.971 10.557 1.00 61.38 148 VAL A N 1
ATOM 1093 C CA . VAL A 1 148 ? -0.967 -8.250 9.349 1.00 61.38 148 VAL A CA 1
ATOM 1094 C C . VAL A 1 148 ? -0.252 -7.566 8.197 1.00 61.38 148 VAL A C 1
ATOM 1096 O O . VAL A 1 148 ? -0.080 -6.348 8.220 1.00 61.38 148 VAL A O 1
ATOM 1099 N N . LEU A 1 149 ? 0.191 -8.356 7.224 1.00 68.06 149 LEU A N 1
ATOM 1100 C CA . LEU A 1 149 ? 0.870 -7.844 6.044 1.00 68.06 149 LEU A CA 1
ATOM 1101 C C . LEU A 1 149 ? -0.147 -7.645 4.917 1.00 68.06 149 LEU A C 1
ATOM 1103 O O . LEU A 1 149 ? -0.845 -8.609 4.583 1.00 68.06 149 LEU A O 1
ATOM 1107 N N . PRO A 1 150 ? -0.257 -6.436 4.334 1.00 81.75 150 PRO A N 1
ATOM 1108 C CA . PRO A 1 150 ? -1.040 -6.252 3.121 1.00 81.75 150 PRO A CA 1
ATOM 1109 C C . PRO A 1 150 ? -0.412 -7.034 1.957 1.00 81.75 150 PRO A C 1
ATOM 1111 O O . PRO A 1 150 ? 0.745 -7.451 2.008 1.00 81.75 150 PRO A O 1
ATOM 1114 N N . GLU A 1 151 ? -1.160 -7.209 0.871 1.00 86.75 151 GLU A N 1
ATOM 1115 C CA . GLU A 1 151 ? -0.582 -7.642 -0.399 1.00 86.75 151 GLU A CA 1
ATOM 1116 C C . GLU A 1 151 ? 0.301 -6.510 -0.940 1.00 86.75 151 GLU A C 1
ATOM 1118 O O . GLU A 1 151 ? -0.204 -5.497 -1.433 1.00 86.75 151 GLU A O 1
ATOM 1123 N N . ILE A 1 152 ? 1.621 -6.662 -0.819 1.00 87.56 152 ILE A N 1
ATOM 1124 C CA . ILE A 1 152 ? 2.575 -5.649 -1.275 1.00 87.56 152 ILE A CA 1
ATOM 1125 C C . ILE A 1 152 ? 3.087 -6.015 -2.669 1.00 87.56 152 ILE A C 1
ATOM 1127 O O . ILE A 1 152 ? 3.572 -7.126 -2.890 1.00 87.56 152 ILE A O 1
ATOM 1131 N N . ARG A 1 153 ? 2.990 -5.060 -3.598 1.00 90.69 153 ARG A N 1
ATOM 1132 C CA . ARG A 1 153 ? 3.525 -5.143 -4.960 1.00 90.69 153 ARG A CA 1
ATOM 1133 C C . ARG A 1 153 ? 4.451 -3.961 -5.214 1.00 90.69 153 ARG A C 1
ATOM 1135 O O . ARG A 1 153 ? 4.007 -2.813 -5.175 1.00 90.69 153 ARG A O 1
ATOM 1142 N N . LEU A 1 154 ? 5.719 -4.241 -5.490 1.00 88.19 154 LEU A N 1
ATOM 1143 C CA . LEU A 1 154 ? 6.766 -3.235 -5.648 1.00 88.19 154 LEU A CA 1
ATOM 1144 C C . LEU A 1 154 ? 7.411 -3.315 -7.037 1.00 88.19 154 LEU A C 1
ATOM 1146 O O . LEU A 1 154 ? 7.876 -4.377 -7.447 1.00 88.19 154 LEU A O 1
ATOM 1150 N N . LEU A 1 155 ? 7.475 -2.182 -7.742 1.00 88.12 155 LEU A N 1
ATOM 1151 C CA . LEU A 1 155 ? 8.241 -2.018 -8.980 1.00 88.12 155 LEU A CA 1
ATOM 1152 C C . LEU A 1 155 ? 9.489 -1.174 -8.732 1.00 88.12 155 LEU A C 1
ATOM 1154 O O . LEU A 1 155 ? 9.394 0.011 -8.410 1.00 88.12 155 LEU A O 1
ATOM 1158 N N . VAL A 1 156 ? 10.660 -1.761 -8.952 1.00 82.38 156 VAL A N 1
ATOM 1159 C CA . VAL A 1 156 ? 11.955 -1.099 -8.741 1.00 82.38 156 VAL A CA 1
ATOM 1160 C C . VAL A 1 156 ? 12.791 -1.057 -10.011 1.00 82.38 156 VAL A C 1
ATOM 1162 O O . VAL A 1 156 ? 12.683 -1.910 -10.894 1.0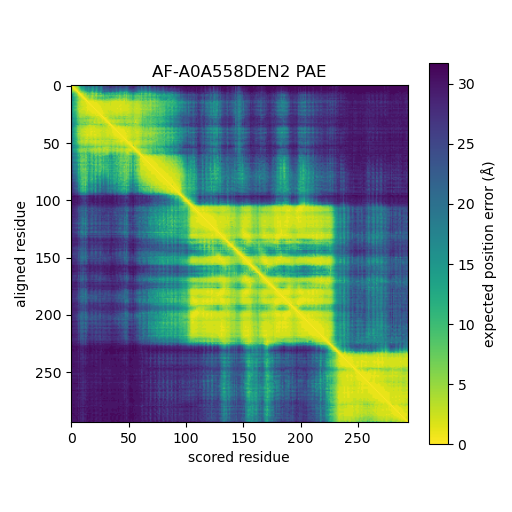0 82.38 156 VAL A O 1
ATOM 1165 N N . GLU A 1 157 ? 13.653 -0.043 -10.098 1.00 75.81 157 GLU A N 1
ATOM 1166 C CA . GLU A 1 157 ? 14.600 0.082 -11.203 1.00 75.81 157 GLU A CA 1
ATOM 1167 C C . GLU A 1 157 ? 15.844 -0.795 -11.010 1.00 75.81 157 GLU A C 1
ATOM 1169 O O . GLU A 1 157 ? 16.514 -1.062 -12.002 1.00 75.81 157 GLU A O 1
ATOM 1174 N N . SER A 1 158 ? 16.204 -1.252 -9.800 1.00 66.50 158 SER A N 1
ATOM 1175 C CA . SER A 1 158 ? 17.418 -2.057 -9.551 1.00 66.50 158 SER A CA 1
ATOM 1176 C C . SER A 1 158 ? 17.227 -3.213 -8.565 1.00 66.50 158 SER A C 1
ATOM 1178 O O . SER A 1 158 ? 16.396 -3.146 -7.667 1.00 66.50 158 SER A O 1
ATOM 1180 N N . GLU A 1 159 ? 18.034 -4.269 -8.739 1.00 57.81 159 GLU A N 1
ATOM 1181 C CA . GLU A 1 159 ? 18.109 -5.437 -7.837 1.00 57.81 159 GLU A CA 1
ATOM 1182 C C . GLU A 1 159 ? 18.588 -5.051 -6.425 1.00 57.81 159 GLU A C 1
ATOM 1184 O O . GLU A 1 159 ? 18.219 -5.677 -5.439 1.00 57.81 159 GLU A O 1
ATOM 1189 N N . GLU A 1 160 ? 19.371 -3.978 -6.290 1.00 55.09 160 GLU A N 1
ATOM 1190 C CA . GLU A 1 160 ? 19.830 -3.486 -4.983 1.00 55.09 160 GLU A CA 1
ATOM 1191 C C . GLU A 1 160 ? 18.663 -2.979 -4.120 1.00 55.09 160 GLU A C 1
ATOM 1193 O O . GLU A 1 160 ? 18.671 -3.180 -2.908 1.00 55.09 160 GLU A O 1
ATOM 1198 N N . ALA A 1 161 ? 17.646 -2.374 -4.748 1.00 55.28 161 ALA A N 1
ATOM 1199 C CA . ALA A 1 161 ? 16.423 -1.936 -4.076 1.00 55.28 161 ALA A CA 1
ATOM 1200 C C . ALA A 1 161 ? 15.505 -3.119 -3.710 1.00 55.28 161 ALA A C 1
ATOM 1202 O O . ALA A 1 161 ? 14.776 -3.059 -2.727 1.00 55.28 161 ALA A O 1
ATOM 1203 N N . GLU A 1 162 ? 15.577 -4.231 -4.451 1.00 54.91 162 GLU A N 1
ATOM 1204 C CA . GLU A 1 162 ? 14.836 -5.457 -4.128 1.00 54.91 162 GLU A CA 1
ATOM 1205 C C . GLU A 1 162 ? 15.336 -6.093 -2.823 1.00 54.91 162 GLU A C 1
ATOM 1207 O O . GLU A 1 162 ? 14.536 -6.409 -1.946 1.00 54.91 162 GLU A O 1
ATOM 1212 N N . SER A 1 163 ? 16.657 -6.225 -2.647 1.00 49.97 163 SER A N 1
ATOM 1213 C CA . SER A 1 163 ? 17.241 -6.873 -1.460 1.00 49.97 163 SER A CA 1
ATOM 1214 C C . SER A 1 163 ? 16.931 -6.152 -0.139 1.00 49.97 163 SER A C 1
ATOM 1216 O O . SER A 1 163 ? 17.140 -6.736 0.929 1.00 49.97 163 SER A O 1
ATOM 1218 N N . ALA A 1 164 ? 16.478 -4.898 -0.190 1.00 52.84 164 ALA A N 1
ATOM 1219 C CA . ALA A 1 164 ? 16.071 -4.124 0.978 1.00 52.84 164 ALA A CA 1
ATOM 1220 C C . ALA A 1 164 ? 14.648 -4.465 1.456 1.00 52.84 164 ALA A C 1
ATOM 1222 O O . ALA A 1 164 ? 14.287 -4.135 2.587 1.00 52.84 164 ALA A O 1
ATOM 1223 N N . PHE A 1 165 ? 13.849 -5.146 0.628 1.00 61.41 165 PHE A N 1
ATOM 1224 C CA . PHE A 1 165 ? 12.443 -5.402 0.892 1.00 61.41 165 PHE A CA 1
ATOM 1225 C C . PHE A 1 165 ? 12.157 -6.901 1.050 1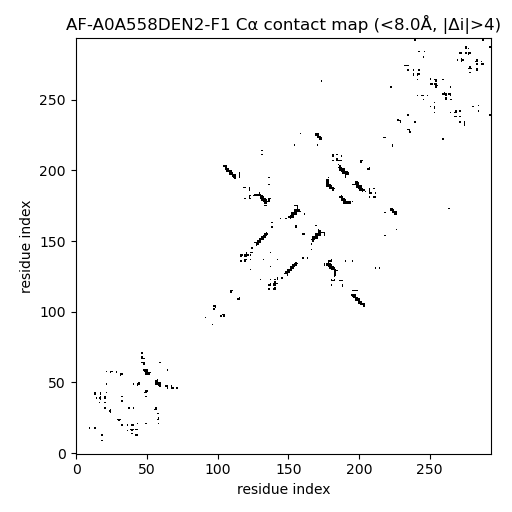.00 61.41 165 PHE A C 1
ATOM 1227 O O . PHE A 1 165 ? 12.351 -7.704 0.143 1.00 61.41 165 PHE A O 1
ATOM 1234 N N . SER A 1 166 ? 11.638 -7.287 2.218 1.00 56.34 166 SER A N 1
ATOM 1235 C CA . SER A 1 166 ? 11.157 -8.648 2.480 1.00 56.34 166 SER A CA 1
ATOM 1236 C C . SER A 1 166 ? 9.724 -8.568 3.002 1.00 56.34 166 SER A C 1
ATOM 1238 O O . SER A 1 166 ? 9.483 -8.015 4.072 1.00 56.34 166 SER A O 1
ATOM 1240 N N . GLY A 1 167 ? 8.750 -9.050 2.224 1.00 67.25 167 GLY A N 1
ATOM 1241 C CA . GLY A 1 167 ? 7.337 -8.987 2.630 1.00 67.25 167 GLY A CA 1
ATOM 1242 C C . GLY A 1 167 ? 6.293 -8.900 1.515 1.00 67.25 167 GLY A C 1
ATOM 1243 O O . GLY A 1 167 ? 5.108 -8.841 1.825 1.00 67.25 167 GLY A O 1
ATOM 1244 N N . GLY A 1 168 ? 6.686 -8.909 0.239 1.00 77.81 168 GLY A N 1
ATOM 1245 C CA . GLY A 1 168 ? 5.752 -8.820 -0.888 1.00 77.81 168 GLY A CA 1
ATOM 1246 C C . GLY A 1 168 ? 6.363 -9.242 -2.217 1.00 77.81 168 GLY A C 1
ATOM 1247 O O . GLY A 1 168 ? 7.507 -9.691 -2.269 1.00 77.81 168 GLY A O 1
ATOM 1248 N N . GLU A 1 169 ? 5.592 -9.106 -3.294 1.00 84.31 169 GLU A N 1
ATOM 1249 C CA . GLU A 1 169 ? 6.075 -9.375 -4.645 1.00 84.31 169 GLU A CA 1
ATOM 1250 C C . GLU A 1 169 ? 6.844 -8.157 -5.159 1.00 84.31 169 GLU A C 1
ATOM 1252 O O . GLU A 1 169 ? 6.313 -7.047 -5.224 1.00 84.31 169 GLU A O 1
ATOM 1257 N N . VAL A 1 170 ? 8.095 -8.373 -5.551 1.00 83.12 170 VAL A N 1
ATOM 1258 C CA . VAL A 1 170 ? 8.929 -7.350 -6.180 1.00 83.12 170 VAL A CA 1
ATOM 1259 C C . VAL A 1 170 ? 9.105 -7.706 -7.648 1.00 83.12 170 VAL A C 1
ATOM 1261 O O . VAL A 1 170 ? 9.281 -8.873 -7.999 1.00 83.12 170 VAL A O 1
ATOM 1264 N N . ARG A 1 171 ? 9.048 -6.705 -8.524 1.00 84.38 171 ARG A N 1
ATOM 1265 C CA . ARG A 1 171 ? 9.391 -6.829 -9.939 1.00 84.38 171 ARG A CA 1
ATOM 1266 C C . ARG A 1 171 ? 10.327 -5.702 -10.357 1.00 84.38 171 ARG A C 1
ATOM 1268 O O . ARG A 1 171 ? 10.248 -4.577 -9.868 1.00 84.38 171 ARG A O 1
ATOM 1275 N N . LEU A 1 172 ? 11.213 -6.014 -11.290 1.00 80.81 172 LEU A N 1
ATOM 1276 C CA . LEU A 1 172 ? 12.187 -5.096 -11.852 1.00 80.81 172 LEU A CA 1
ATOM 1277 C C . LEU A 1 172 ? 11.685 -4.548 -13.178 1.00 80.81 172 LEU A C 1
ATOM 1279 O O . LEU A 1 172 ? 11.236 -5.299 -14.045 1.00 80.81 172 LEU A O 1
ATOM 1283 N N . ARG A 1 173 ? 11.837 -3.239 -13.367 1.00 81.56 173 ARG A N 1
ATOM 1284 C CA . ARG A 1 173 ? 11.533 -2.569 -14.630 1.00 81.56 173 ARG A CA 1
ATOM 1285 C C . ARG A 1 173 ? 12.687 -1.646 -15.034 1.00 81.56 173 ARG A C 1
ATOM 1287 O O . ARG A 1 173 ? 13.225 -0.948 -14.182 1.00 81.56 173 ARG A O 1
ATOM 1294 N N . PRO A 1 174 ? 13.066 -1.568 -16.325 1.00 68.31 174 PRO A N 1
ATOM 1295 C CA . PRO A 1 174 ? 14.165 -0.705 -16.771 1.00 68.31 174 PRO A CA 1
ATOM 1296 C C . PRO A 1 174 ? 13.966 0.789 -16.491 1.00 68.31 174 PRO A C 1
ATOM 1298 O O . PRO A 1 174 ? 14.944 1.529 -16.411 1.00 68.31 174 PRO A O 1
ATOM 1301 N N . THR A 1 175 ? 12.715 1.241 -16.412 1.00 73.19 175 THR A N 1
ATOM 1302 C CA . THR A 1 175 ? 12.365 2.634 -16.132 1.00 73.19 175 THR A CA 1
ATOM 1303 C C . THR A 1 175 ? 11.050 2.675 -15.374 1.00 73.19 175 THR A C 1
ATOM 1305 O O . THR A 1 175 ? 10.042 2.143 -15.847 1.00 73.19 175 THR A O 1
ATOM 1308 N N . VAL A 1 176 ? 11.073 3.326 -14.217 1.00 80.31 176 VAL A N 1
ATOM 1309 C CA . VAL A 1 176 ? 9.913 3.631 -13.389 1.00 80.31 176 VAL A CA 1
ATOM 1310 C C . VAL A 1 176 ? 9.703 5.145 -13.480 1.00 80.31 176 VAL A C 1
ATOM 1312 O O . VAL A 1 176 ? 10.447 5.909 -12.868 1.00 80.31 176 VAL A O 1
ATOM 1315 N N . PRO A 1 177 ? 8.750 5.611 -14.304 1.00 71.31 177 PRO A N 1
ATOM 1316 C CA . PRO A 1 177 ? 8.676 7.027 -14.657 1.00 71.31 177 PRO A CA 1
ATOM 1317 C C . PRO A 1 177 ? 8.186 7.916 -13.507 1.00 71.31 177 PRO A C 1
ATOM 1319 O O . PRO A 1 177 ? 8.490 9.103 -13.501 1.00 71.31 177 PRO A O 1
ATOM 1322 N N . VAL A 1 178 ? 7.453 7.352 -12.544 1.00 83.19 178 VAL A N 1
ATOM 1323 C CA . VAL A 1 178 ? 6.884 8.066 -11.395 1.00 83.19 178 VAL A CA 1
ATOM 1324 C C . VAL A 1 178 ? 7.116 7.234 -10.138 1.00 83.19 178 VAL A C 1
ATOM 1326 O O . VAL A 1 178 ? 6.949 6.013 -10.182 1.00 83.19 178 VAL A O 1
ATOM 1329 N N . SER A 1 179 ? 7.497 7.882 -9.034 1.00 89.62 179 SER A N 1
ATOM 1330 C CA . SER A 1 179 ? 7.545 7.249 -7.712 1.00 89.62 179 SER A CA 1
ATOM 1331 C C . SER A 1 179 ? 6.154 7.346 -7.088 1.00 89.62 179 SER A C 1
ATOM 1333 O O . SER A 1 179 ? 5.660 8.451 -6.862 1.00 89.62 179 SER A O 1
ATOM 1335 N N . LEU A 1 180 ? 5.510 6.206 -6.858 1.00 93.44 180 LEU A N 1
ATOM 1336 C CA . LEU A 1 180 ? 4.147 6.087 -6.343 1.00 93.44 180 LEU A CA 1
ATOM 1337 C C . LEU A 1 180 ? 4.170 5.230 -5.082 1.00 93.44 180 LEU A C 1
ATOM 1339 O O . LEU A 1 180 ? 4.822 4.190 -5.049 1.00 93.44 180 LEU A O 1
ATOM 1343 N N . LEU A 1 181 ? 3.387 5.615 -4.084 1.00 93.69 181 LEU A N 1
ATOM 1344 C CA . LEU A 1 181 ? 2.993 4.768 -2.968 1.00 93.69 181 LEU A CA 1
ATOM 1345 C C . LEU A 1 181 ? 1.472 4.838 -2.846 1.00 93.69 181 LEU A C 1
ATOM 1347 O O . LEU A 1 181 ? 0.931 5.919 -2.669 1.00 93.69 181 LEU A O 1
ATOM 1351 N N . HIS A 1 182 ? 0.771 3.718 -2.980 1.00 94.81 182 HIS A N 1
ATOM 1352 C CA . HIS A 1 182 ? -0.688 3.682 -3.063 1.00 94.81 182 HIS A CA 1
ATOM 1353 C C . HIS A 1 182 ? -1.254 2.601 -2.140 1.00 94.81 182 HIS A C 1
ATOM 1355 O O . HIS A 1 182 ? -0.976 1.412 -2.330 1.00 94.81 182 HIS A O 1
ATOM 1361 N N . ALA A 1 183 ? -2.035 3.025 -1.145 1.00 92.25 183 ALA A N 1
ATOM 1362 C CA . ALA A 1 183 ? -2.542 2.178 -0.070 1.00 92.25 183 ALA A CA 1
ATOM 1363 C C . ALA A 1 183 ? -4.060 1.978 -0.167 1.00 92.25 183 ALA A C 1
ATOM 1365 O O . ALA A 1 183 ? -4.826 2.944 -0.218 1.00 92.25 183 ALA A O 1
ATOM 1366 N N . ASP A 1 184 ? -4.486 0.711 -0.160 1.00 90.81 184 ASP A N 1
ATOM 1367 C CA . ASP A 1 184 ? -5.887 0.266 -0.060 1.00 90.81 184 ASP A CA 1
ATOM 1368 C C . ASP A 1 184 ? -6.872 0.933 -1.038 1.00 90.81 184 ASP A C 1
ATOM 1370 O O . ASP A 1 184 ? -8.066 1.008 -0.762 1.00 90.81 184 ASP A O 1
ATOM 1374 N N . ASP A 1 185 ? -6.381 1.435 -2.175 1.00 88.62 185 ASP A N 1
ATOM 1375 C CA . ASP A 1 185 ? -7.178 2.196 -3.145 1.00 88.62 185 ASP A CA 1
ATOM 1376 C C . ASP A 1 185 ? -7.839 3.462 -2.542 1.00 88.62 185 ASP A C 1
ATOM 1378 O O . ASP A 1 185 ? -8.855 3.944 -3.044 1.00 88.62 185 ASP A O 1
ATOM 1382 N N . SER A 1 186 ? -7.262 3.997 -1.455 1.00 86.94 186 SER A N 1
ATOM 1383 C CA . SER A 1 186 ? -7.846 5.074 -0.636 1.00 86.94 186 SER A CA 1
ATOM 1384 C C . SER A 1 186 ? -6.980 6.330 -0.533 1.00 86.94 186 SER A C 1
ATOM 1386 O O . SER A 1 186 ? -7.523 7.426 -0.416 1.00 86.94 186 SER A O 1
ATOM 1388 N N . VAL A 1 187 ? -5.651 6.189 -0.590 1.00 92.56 187 VAL A N 1
ATOM 1389 C CA . VAL A 1 187 ? -4.701 7.309 -0.551 1.00 92.56 187 VAL A CA 1
ATOM 1390 C C . VAL A 1 187 ? -3.457 6.949 -1.362 1.00 92.56 187 VAL A C 1
ATOM 1392 O O . VAL A 1 187 ? -2.953 5.824 -1.279 1.00 92.56 187 VAL A O 1
ATOM 1395 N N . ALA A 1 188 ? -2.943 7.907 -2.130 1.00 94.56 188 ALA A N 1
ATOM 1396 C CA . ALA A 1 188 ? -1.697 7.793 -2.870 1.00 94.56 188 ALA A CA 1
ATOM 1397 C C . ALA A 1 188 ? -0.747 8.948 -2.547 1.00 94.56 188 ALA A C 1
ATOM 1399 O O . ALA A 1 188 ? -1.168 10.088 -2.399 1.00 94.56 188 ALA A O 1
ATOM 1400 N N . LEU A 1 189 ? 0.544 8.652 -2.498 1.00 94.75 189 LEU A N 1
ATOM 1401 C CA . LEU A 1 189 ? 1.621 9.626 -2.472 1.00 94.75 189 LEU A CA 1
ATOM 1402 C C . LEU A 1 189 ? 2.410 9.502 -3.775 1.00 94.75 189 LEU A C 1
ATOM 1404 O O . LEU A 1 189 ? 2.872 8.413 -4.123 1.00 94.75 189 LEU A O 1
ATOM 1408 N N . VAL A 1 190 ? 2.556 10.608 -4.498 1.00 94.69 190 VAL A N 1
ATOM 1409 C CA . VAL A 1 190 ? 3.186 10.644 -5.823 1.00 94.69 190 VAL A CA 1
ATOM 1410 C C . VAL A 1 190 ? 4.330 11.643 -5.808 1.00 94.69 190 VAL A C 1
ATOM 1412 O O . VAL A 1 190 ? 4.089 12.842 -5.704 1.00 94.69 190 VAL A O 1
ATOM 1415 N N . ALA A 1 191 ? 5.574 11.184 -5.929 1.00 91.50 191 ALA A N 1
ATOM 1416 C CA . ALA A 1 191 ? 6.701 12.103 -6.042 1.00 91.50 191 ALA A CA 1
ATOM 1417 C C . ALA A 1 191 ? 6.692 12.771 -7.421 1.00 91.50 191 ALA A C 1
ATOM 1419 O O . ALA A 1 191 ? 6.599 12.092 -8.447 1.00 91.50 191 ALA A O 1
ATOM 1420 N N . LEU A 1 192 ? 6.834 14.095 -7.439 1.00 87.69 192 LEU A N 1
ATOM 1421 C CA . LEU A 1 192 ? 6.936 14.870 -8.678 1.00 87.69 192 LEU A CA 1
ATOM 1422 C C . LEU A 1 192 ? 8.330 14.762 -9.309 1.00 87.69 192 LEU A C 1
ATOM 1424 O O . LEU A 1 192 ? 8.493 14.955 -10.511 1.00 87.69 192 LEU A O 1
ATOM 1428 N N . GLU A 1 193 ? 9.330 14.413 -8.499 1.00 81.88 193 GLU A N 1
ATOM 1429 C CA . GLU A 1 193 ? 10.734 14.346 -8.887 1.00 81.88 193 GLU A CA 1
ATOM 1430 C C . GLU A 1 193 ? 11.425 13.122 -8.278 1.00 81.88 193 GLU A C 1
ATOM 1432 O O . GLU A 1 193 ? 10.988 12.570 -7.266 1.00 81.88 193 GLU A O 1
ATOM 1437 N N . LYS A 1 194 ? 12.563 12.714 -8.857 1.00 73.44 194 LYS A N 1
ATOM 1438 C CA . LYS A 1 194 ? 13.357 11.582 -8.343 1.00 73.44 194 LYS A CA 1
ATOM 1439 C C . LYS A 1 194 ? 13.942 11.827 -6.947 1.00 73.44 194 LYS A C 1
ATOM 1441 O O . LYS A 1 194 ? 14.186 10.858 -6.234 1.00 73.44 194 LYS A O 1
ATOM 1446 N N . SER A 1 195 ? 14.176 13.086 -6.571 1.00 74.12 195 SER A N 1
ATOM 1447 C CA . SER A 1 195 ? 14.628 13.470 -5.224 1.00 74.12 195 SER A CA 1
ATOM 1448 C C . SER A 1 195 ? 13.578 13.182 -4.148 1.00 74.12 195 SER A C 1
ATOM 1450 O O . SER A 1 195 ? 13.928 13.050 -2.977 1.00 74.12 195 SER A O 1
ATOM 1452 N N . ALA A 1 196 ? 12.304 13.072 -4.547 1.00 77.50 196 ALA A N 1
ATOM 1453 C CA . ALA A 1 196 ? 11.159 13.036 -3.647 1.00 77.50 196 ALA A CA 1
ATOM 1454 C C . ALA A 1 196 ? 11.130 14.228 -2.666 1.00 77.50 196 ALA A C 1
ATOM 1456 O O . ALA A 1 196 ? 10.641 14.102 -1.548 1.00 77.50 196 ALA A O 1
ATOM 1457 N N . ASP A 1 197 ? 11.637 15.391 -3.088 1.00 84.88 197 ASP A N 1
ATOM 1458 C CA . ASP A 1 197 ? 11.541 16.636 -2.312 1.00 84.88 197 ASP A CA 1
ATOM 1459 C C . ASP A 1 197 ? 10.166 17.292 -2.431 1.00 84.88 197 ASP A C 1
ATOM 1461 O O . ASP A 1 197 ? 9.792 18.116 -1.604 1.00 84.88 197 ASP A O 1
ATOM 1465 N N . THR A 1 198 ? 9.398 16.948 -3.458 1.00 89.81 198 THR A N 1
ATOM 1466 C CA . THR A 1 198 ? 8.023 17.412 -3.626 1.00 89.81 198 THR A CA 1
ATOM 1467 C C . THR A 1 198 ? 7.158 16.237 -4.037 1.00 89.81 198 THR A C 1
ATOM 1469 O O . THR A 1 198 ? 7.518 15.467 -4.937 1.00 89.81 198 THR A O 1
ATOM 1472 N N . ALA A 1 199 ? 6.023 16.085 -3.364 1.00 92.50 199 ALA A N 1
ATOM 1473 C CA . ALA A 1 199 ? 5.087 15.009 -3.631 1.00 92.50 199 ALA A CA 1
ATOM 1474 C C . ALA A 1 199 ? 3.644 15.491 -3.520 1.00 92.50 199 ALA A C 1
ATOM 1476 O O . ALA A 1 199 ? 3.344 16.432 -2.794 1.00 92.50 199 ALA A O 1
ATOM 1477 N N . LEU A 1 200 ? 2.751 14.817 -4.233 1.00 93.81 200 LEU A N 1
ATOM 1478 C CA . LEU A 1 200 ? 1.315 15.003 -4.116 1.00 93.81 200 LEU A CA 1
ATOM 1479 C C . LEU A 1 200 ? 0.748 13.919 -3.209 1.00 93.81 200 LEU A C 1
ATOM 1481 O O . LEU A 1 200 ? 0.929 12.732 -3.492 1.00 93.81 200 LEU A O 1
ATOM 1485 N N . LEU A 1 201 ? 0.053 14.323 -2.153 1.00 93.88 201 LEU A N 1
ATOM 1486 C CA . LEU A 1 201 ? -0.817 13.458 -1.372 1.00 93.88 201 LEU A CA 1
ATOM 1487 C C . LEU A 1 201 ? -2.209 13.507 -1.999 1.00 93.88 201 LEU A C 1
ATOM 1489 O O . LEU A 1 201 ? -2.792 14.573 -2.129 1.00 93.88 201 LEU A O 1
ATOM 1493 N N . VAL A 1 202 ? -2.736 12.362 -2.411 1.00 92.50 202 VAL A N 1
ATOM 1494 C CA . VAL A 1 202 ? -3.969 12.269 -3.193 1.00 92.50 202 VAL A CA 1
ATOM 1495 C C . VAL A 1 202 ? -4.949 11.331 -2.504 1.00 92.50 202 VAL A C 1
ATOM 1497 O O . VAL A 1 202 ? -4.611 10.183 -2.232 1.00 92.50 202 VAL A O 1
ATOM 1500 N N . TRP A 1 203 ? -6.180 11.785 -2.283 1.00 90.38 203 TRP A N 1
ATOM 1501 C CA . TRP A 1 203 ? -7.315 10.977 -1.811 1.00 90.38 203 TRP A CA 1
ATOM 1502 C C . TRP A 1 203 ? -8.550 11.091 -2.723 1.00 90.38 203 TRP A C 1
ATOM 1504 O O . TRP A 1 203 ? -9.616 10.561 -2.410 1.00 90.38 203 TRP A O 1
ATOM 1514 N N . ALA A 1 204 ? -8.417 11.745 -3.883 1.00 86.25 204 ALA A N 1
ATOM 1515 C CA . ALA A 1 204 ? -9.471 11.840 -4.893 1.00 86.25 204 ALA A CA 1
ATOM 1516 C C . ALA A 1 204 ? -9.762 10.466 -5.550 1.00 86.25 204 ALA A C 1
ATOM 1518 O O . ALA A 1 204 ? -8.907 9.956 -6.285 1.00 86.25 204 ALA A O 1
ATOM 1519 N N . PRO A 1 205 ? -10.974 9.882 -5.408 1.00 83.69 205 PRO A N 1
ATOM 1520 C CA . PRO A 1 205 ? -11.278 8.525 -5.887 1.00 83.69 205 PRO A CA 1
ATOM 1521 C C . PRO A 1 205 ? -11.000 8.287 -7.377 1.00 83.69 205 PRO A C 1
ATOM 1523 O O . PRO A 1 205 ? -10.523 7.221 -7.764 1.00 83.69 205 PRO A O 1
ATOM 1526 N N . GLY A 1 206 ? -11.263 9.289 -8.223 1.00 83.81 206 GLY A N 1
ATOM 1527 C CA . GLY A 1 206 ? -11.001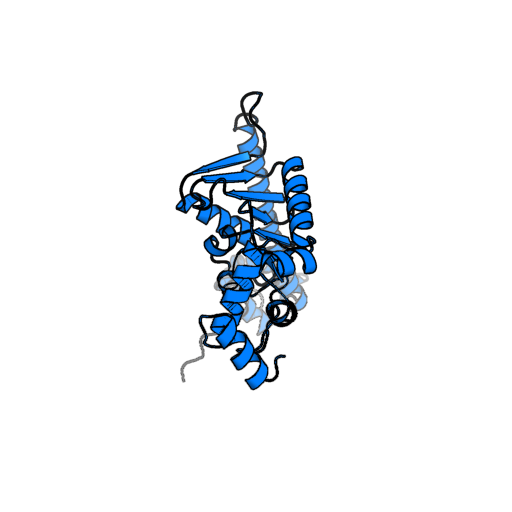 9.201 -9.660 1.00 83.81 206 GLY A CA 1
ATOM 1528 C C . GLY A 1 206 ? -9.512 9.054 -9.987 1.00 83.81 206 GLY A C 1
ATOM 1529 O O . GLY A 1 206 ? -9.150 8.244 -10.837 1.00 83.81 206 GLY A O 1
ATOM 1530 N N . LEU A 1 207 ? -8.641 9.784 -9.284 1.00 90.44 207 LEU A N 1
ATOM 1531 C CA . LEU A 1 207 ? -7.191 9.694 -9.477 1.00 90.44 207 LEU A CA 1
ATOM 1532 C C . LEU A 1 207 ? -6.618 8.407 -8.887 1.00 90.44 207 LEU A C 1
ATOM 1534 O O . LEU A 1 207 ? -5.773 7.780 -9.517 1.00 90.44 207 LEU A O 1
ATOM 1538 N N . LEU A 1 208 ? -7.124 7.965 -7.735 1.00 91.19 208 LEU A N 1
ATOM 1539 C CA . LEU A 1 208 ? -6.728 6.691 -7.127 1.00 91.19 208 LEU A CA 1
ATOM 1540 C C . LEU A 1 208 ? -7.003 5.507 -8.063 1.00 91.19 208 LEU A C 1
ATOM 1542 O O . LEU A 1 208 ? -6.136 4.655 -8.265 1.00 91.19 208 LEU A O 1
ATOM 1546 N N . ALA A 1 209 ? -8.170 5.496 -8.718 1.00 89.44 209 ALA A N 1
ATOM 1547 C CA . ALA A 1 209 ? -8.500 4.492 -9.727 1.00 89.44 209 ALA A CA 1
ATOM 1548 C C . ALA A 1 209 ? -7.545 4.542 -10.936 1.00 89.44 209 ALA A C 1
ATOM 1550 O O . ALA A 1 209 ? -7.126 3.497 -11.442 1.00 89.44 209 ALA A O 1
ATOM 1551 N N . VAL A 1 210 ? -7.156 5.744 -11.377 1.00 93.81 210 VAL A N 1
ATOM 1552 C CA . VAL A 1 210 ? -6.157 5.922 -12.442 1.00 93.81 210 VAL A CA 1
ATOM 1553 C C . VAL A 1 210 ? -4.791 5.389 -12.009 1.00 93.81 210 VAL A C 1
ATOM 1555 O O . VAL A 1 210 ? -4.162 4.674 -12.784 1.00 93.81 210 VAL A O 1
ATOM 1558 N N . PHE A 1 211 ? -4.343 5.664 -10.782 1.00 94.75 211 PHE A N 1
ATOM 1559 C CA . PHE A 1 211 ? -3.067 5.159 -10.269 1.00 94.75 211 PHE A CA 1
ATOM 1560 C C . PHE A 1 211 ? -3.054 3.638 -10.119 1.00 94.75 211 PHE A C 1
ATOM 1562 O O . PHE A 1 211 ? -2.051 3.011 -10.460 1.00 94.75 211 PHE A O 1
ATOM 1569 N N . ALA A 1 212 ? -4.159 3.031 -9.674 1.00 93.88 212 ALA A N 1
ATOM 1570 C CA . ALA A 1 212 ? -4.306 1.577 -9.661 1.00 93.88 212 ALA A CA 1
ATOM 1571 C C . ALA A 1 212 ? -4.153 0.991 -11.072 1.00 93.88 212 ALA A C 1
ATOM 1573 O O . ALA A 1 212 ? -3.323 0.111 -11.282 1.00 93.88 212 ALA A O 1
ATOM 1574 N N . CYS A 1 213 ? -4.895 1.530 -12.044 1.00 94.75 213 CYS A N 1
ATOM 1575 C CA . CYS A 1 213 ? -4.845 1.081 -13.434 1.00 94.75 213 CYS A CA 1
ATOM 1576 C C . CYS A 1 213 ? -3.447 1.262 -14.047 1.00 94.75 213 CYS A C 1
ATOM 1578 O O . CYS A 1 213 ? -2.907 0.346 -14.663 1.00 94.75 213 CYS A O 1
ATOM 1580 N N . TRP A 1 214 ? -2.829 2.425 -13.837 1.00 93.88 214 TRP A N 1
ATOM 1581 C CA . TRP A 1 214 ? -1.472 2.712 -14.295 1.00 93.88 214 TRP A CA 1
ATOM 1582 C C . TRP A 1 214 ? -0.448 1.742 -13.702 1.00 93.88 214 TRP A C 1
ATOM 1584 O O . TRP A 1 214 ? 0.402 1.227 -14.428 1.00 93.88 214 TRP A O 1
ATOM 1594 N N . PHE A 1 215 ? -0.546 1.456 -12.403 1.00 94.31 215 PHE A N 1
ATOM 1595 C CA . PHE A 1 215 ? 0.327 0.483 -11.763 1.00 94.31 215 PHE A CA 1
ATOM 1596 C C . PHE A 1 215 ? 0.137 -0.910 -12.361 1.00 94.31 215 PHE A C 1
ATOM 1598 O O . PHE A 1 215 ? 1.123 -1.550 -12.713 1.00 94.31 215 PHE A O 1
ATOM 1605 N N . ASP A 1 216 ? -1.109 -1.368 -12.501 1.00 93.06 216 ASP A N 1
ATOM 1606 C CA . ASP A 1 216 ? -1.415 -2.701 -13.021 1.00 93.06 216 ASP A CA 1
ATOM 1607 C C . ASP A 1 216 ? -0.915 -2.850 -14.478 1.00 93.06 216 ASP A C 1
ATOM 1609 O O . ASP A 1 216 ? -0.325 -3.872 -14.830 1.00 93.06 216 ASP A O 1
ATOM 1613 N N . LEU A 1 217 ? -1.000 -1.789 -15.294 1.00 91.25 217 LEU A N 1
ATOM 1614 C CA . LEU A 1 217 ? -0.395 -1.743 -16.633 1.00 91.25 217 LEU A CA 1
ATOM 1615 C C . LEU A 1 217 ? 1.129 -1.911 -16.604 1.00 91.25 217 LEU A C 1
ATOM 1617 O O . LEU A 1 217 ? 1.680 -2.642 -17.425 1.00 91.25 217 LEU A O 1
ATOM 1621 N N . LEU A 1 218 ? 1.827 -1.240 -15.683 1.00 90.19 218 LEU A N 1
ATOM 1622 C CA . LEU A 1 218 ? 3.275 -1.411 -15.530 1.00 90.19 218 LEU A CA 1
ATOM 1623 C C . LEU A 1 218 ? 3.632 -2.791 -14.976 1.00 90.19 218 LEU A C 1
ATOM 1625 O O . LEU A 1 218 ? 4.673 -3.344 -15.331 1.00 90.19 218 LEU A O 1
ATOM 1629 N N . TRP A 1 219 ? 2.791 -3.328 -14.100 1.00 91.00 219 TRP A N 1
ATOM 1630 C CA . TRP A 1 219 ? 2.989 -4.608 -13.443 1.00 91.00 219 TRP A CA 1
ATOM 1631 C C . TRP A 1 219 ? 2.938 -5.772 -14.431 1.00 91.00 219 TRP A C 1
ATOM 1633 O O . TRP A 1 219 ? 3.812 -6.640 -14.387 1.00 91.00 219 TRP A O 1
ATOM 1643 N N . ASP A 1 220 ? 1.956 -5.758 -15.333 1.00 86.88 220 ASP A N 1
ATOM 1644 C CA . ASP A 1 220 ? 1.698 -6.825 -16.308 1.00 86.88 220 ASP A CA 1
ATOM 1645 C C . ASP A 1 220 ? 2.442 -6.642 -17.643 1.00 86.88 220 ASP A C 1
ATOM 1647 O O . ASP A 1 220 ? 2.361 -7.489 -18.536 1.00 86.88 220 ASP A O 1
ATOM 1651 N N . ASP A 1 221 ? 3.196 -5.554 -17.791 1.00 83.19 221 ASP A N 1
ATOM 1652 C CA . ASP A 1 221 ? 4.019 -5.297 -18.969 1.00 83.19 221 ASP A CA 1
ATOM 1653 C C . ASP A 1 221 ? 5.112 -6.375 -19.143 1.00 83.19 221 ASP A C 1
ATOM 1655 O O . ASP A 1 221 ? 5.852 -6.659 -18.197 1.00 83.19 221 ASP A O 1
ATOM 1659 N N . PRO A 1 222 ? 5.309 -6.925 -20.355 1.00 72.06 222 PRO A N 1
ATOM 1660 C CA . PRO A 1 222 ? 6.363 -7.904 -20.631 1.00 72.06 222 PRO A CA 1
ATOM 1661 C C . PRO A 1 222 ? 7.799 -7.453 -20.304 1.00 72.06 222 PRO A C 1
ATOM 1663 O O . PRO A 1 222 ? 8.674 -8.296 -20.115 1.00 72.06 222 PRO A O 1
ATOM 1666 N N . ALA A 1 223 ? 8.072 -6.146 -20.279 1.00 68.69 223 ALA A N 1
ATOM 1667 C CA . ALA A 1 223 ? 9.367 -5.577 -19.906 1.00 68.69 223 ALA A CA 1
ATOM 1668 C C . ALA A 1 223 ? 9.606 -5.558 -18.386 1.00 68.69 223 ALA A C 1
ATOM 1670 O O . ALA A 1 223 ? 10.731 -5.299 -17.950 1.00 68.69 223 ALA A O 1
ATOM 1671 N N . THR A 1 224 ? 8.564 -5.801 -17.590 1.00 74.44 224 THR A N 1
ATOM 1672 C CA . THR A 1 224 ? 8.641 -5.944 -16.141 1.00 74.44 224 THR A CA 1
ATOM 1673 C C . THR A 1 224 ? 8.944 -7.401 -15.810 1.00 74.44 224 THR A C 1
ATOM 1675 O O . THR A 1 224 ? 8.144 -8.301 -16.053 1.00 74.44 224 THR A O 1
ATOM 1678 N N . ILE A 1 225 ? 10.121 -7.645 -15.246 1.00 71.94 225 ILE A N 1
ATOM 1679 C CA . ILE A 1 225 ? 10.613 -8.991 -14.956 1.00 71.94 225 ILE A CA 1
ATOM 1680 C C . ILE A 1 225 ? 10.541 -9.258 -13.456 1.00 71.94 225 ILE A C 1
ATOM 1682 O O . ILE A 1 225 ? 10.839 -8.387 -12.644 1.00 71.94 225 ILE A O 1
ATOM 1686 N N . ARG A 1 226 ? 10.167 -10.474 -13.062 1.00 67.50 226 ARG A N 1
ATOM 1687 C CA . ARG A 1 226 ? 10.386 -10.911 -11.679 1.00 67.50 226 ARG A CA 1
ATOM 1688 C C . ARG A 1 226 ? 11.894 -11.119 -11.480 1.00 67.50 226 ARG A C 1
ATOM 1690 O O . ARG A 1 226 ? 12.494 -11.784 -12.327 1.00 67.50 226 ARG A O 1
ATOM 1697 N N . PRO A 1 227 ? 12.512 -10.568 -10.421 1.00 60.84 227 PRO A N 1
ATOM 1698 C CA . PRO A 1 227 ? 13.836 -10.998 -10.011 1.00 60.84 227 PRO A CA 1
ATOM 1699 C C . PRO A 1 227 ? 13.755 -12.497 -9.720 1.00 60.84 227 PRO A C 1
ATOM 1701 O O . PRO A 1 227 ? 13.083 -12.943 -8.793 1.00 60.84 227 PRO A O 1
ATOM 1704 N N . GLU A 1 228 ? 14.366 -13.305 -10.581 1.00 53.47 228 GLU A N 1
ATOM 1705 C CA . GLU A 1 228 ? 14.595 -14.704 -10.258 1.00 53.47 228 GLU A CA 1
ATOM 1706 C C . GLU A 1 228 ? 15.751 -14.722 -9.264 1.00 53.47 228 GLU A C 1
ATOM 1708 O O . GLU A 1 228 ? 16.875 -14.357 -9.614 1.00 53.47 228 GLU A O 1
ATOM 1713 N N . ALA A 1 229 ? 15.477 -15.140 -8.027 1.00 47.56 229 ALA A N 1
ATOM 1714 C CA . ALA A 1 229 ? 16.511 -15.494 -7.068 1.00 47.56 229 ALA A CA 1
ATOM 1715 C C . ALA A 1 229 ? 17.268 -16.724 -7.596 1.00 47.56 229 ALA A C 1
ATOM 1717 O O . ALA A 1 229 ? 16.985 -17.864 -7.227 1.00 47.56 229 ALA A O 1
ATOM 1718 N N . GLY A 1 230 ? 18.210 -16.500 -8.510 1.00 43.69 230 GLY A N 1
ATOM 1719 C CA . GLY A 1 230 ? 19.216 -17.493 -8.842 1.00 43.69 230 GLY A CA 1
ATOM 1720 C C . GLY A 1 230 ? 20.072 -17.759 -7.598 1.00 43.69 230 GLY A C 1
ATOM 1721 O O . GLY A 1 230 ? 20.374 -16.820 -6.851 1.00 43.69 230 GLY A O 1
ATOM 1722 N N . PRO A 1 231 ? 20.494 -19.008 -7.337 1.00 45.62 231 PRO A N 1
ATOM 1723 C CA . PRO A 1 231 ? 21.566 -19.272 -6.384 1.00 45.62 231 PRO A CA 1
ATOM 1724 C C . PRO A 1 231 ? 22.740 -18.328 -6.681 1.00 45.62 231 PRO A C 1
ATOM 1726 O O . PRO A 1 231 ? 23.080 -18.127 -7.847 1.00 45.62 231 PRO A O 1
ATOM 1729 N N . ARG A 1 232 ? 23.341 -17.713 -5.650 1.00 48.97 232 ARG A N 1
ATOM 1730 C CA . ARG A 1 232 ? 24.464 -16.766 -5.809 1.00 48.97 232 ARG A CA 1
ATOM 1731 C C . ARG A 1 232 ? 25.479 -17.296 -6.831 1.00 48.97 232 ARG A C 1
ATOM 1733 O O . ARG A 1 232 ? 26.179 -18.265 -6.551 1.00 48.97 232 ARG A O 1
ATOM 1740 N N . GLY A 1 233 ? 25.570 -16.627 -7.981 1.00 54.59 233 GLY A N 1
ATOM 1741 C CA . GLY A 1 233 ? 26.493 -16.980 -9.061 1.00 54.59 233 GLY A CA 1
ATOM 1742 C C . GLY A 1 233 ? 25.858 -17.597 -10.310 1.00 54.59 233 GLY A C 1
ATOM 1743 O O . GLY A 1 233 ? 26.599 -17.847 -11.254 1.00 54.59 233 GLY A O 1
ATOM 1744 N N . GLU A 1 234 ? 24.540 -17.810 -10.363 1.00 65.69 234 GLU A N 1
ATOM 1745 C CA . GLU A 1 234 ? 23.842 -18.309 -11.557 1.00 65.69 234 GLU A CA 1
ATOM 1746 C C . GLU A 1 234 ? 23.061 -17.205 -12.287 1.00 65.69 234 GLU A C 1
ATOM 1748 O O . GLU A 1 234 ? 22.471 -16.323 -11.666 1.00 65.69 234 GLU A O 1
ATOM 1753 N N . LEU A 1 235 ? 23.066 -17.246 -13.625 1.00 69.62 235 LEU A N 1
ATOM 1754 C CA . LEU A 1 235 ? 22.297 -16.318 -14.460 1.00 69.62 235 LEU A CA 1
ATOM 1755 C C . LEU A 1 235 ? 20.806 -16.659 -14.440 1.00 69.62 235 LEU A C 1
ATOM 1757 O O . LEU A 1 235 ? 20.439 -17.829 -14.573 1.00 69.62 235 LEU A O 1
ATOM 1761 N N . THR A 1 236 ? 19.959 -15.630 -14.401 1.00 68.94 236 THR A N 1
ATOM 1762 C CA . THR A 1 236 ? 18.506 -15.781 -14.591 1.00 68.94 236 THR A CA 1
ATOM 1763 C C . THR A 1 236 ? 18.179 -16.322 -15.985 1.00 68.94 236 THR A C 1
ATOM 1765 O O . THR A 1 236 ? 18.988 -16.210 -16.917 1.00 68.94 236 THR A O 1
ATOM 1768 N N . GLY A 1 237 ? 16.974 -16.867 -16.183 1.00 67.19 237 GLY A N 1
ATOM 1769 C CA . GLY A 1 237 ? 16.543 -17.373 -17.493 1.00 67.19 237 GLY A CA 1
ATOM 1770 C C . GLY A 1 237 ? 16.643 -16.314 -18.600 1.00 67.19 237 GLY A C 1
ATOM 1771 O O . GLY A 1 237 ? 17.103 -16.593 -19.711 1.00 67.19 237 GLY A O 1
ATOM 1772 N N . PHE A 1 238 ? 16.311 -15.061 -18.274 1.00 71.50 238 PHE A N 1
ATOM 1773 C CA . PHE A 1 238 ? 16.455 -13.931 -19.192 1.00 71.50 238 PHE A CA 1
ATOM 1774 C C . PHE A 1 238 ? 17.925 -13.608 -19.497 1.00 71.50 238 PHE A C 1
ATOM 1776 O O . PHE A 1 238 ? 18.292 -13.430 -20.658 1.00 71.50 238 PHE A O 1
ATOM 1783 N N . GLN A 1 239 ? 18.790 -13.572 -18.479 1.00 82.69 239 GLN A N 1
ATOM 1784 C CA . GLN A 1 239 ? 20.223 -13.316 -18.654 1.00 82.69 239 GLN A CA 1
ATOM 1785 C C . GLN A 1 239 ? 20.908 -14.427 -19.460 1.00 82.69 239 GLN A C 1
ATOM 1787 O O 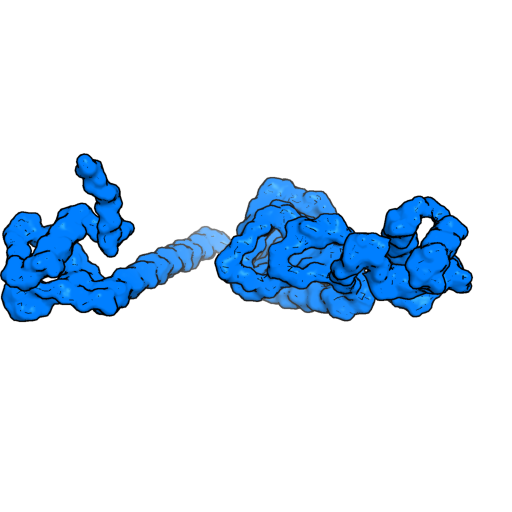. GLN A 1 239 ? 21.752 -14.132 -20.303 1.00 82.69 239 GLN A O 1
ATOM 1792 N N . ARG A 1 240 ? 20.506 -15.691 -19.278 1.00 84.31 240 ARG A N 1
ATOM 1793 C CA . ARG A 1 240 ? 20.970 -16.812 -20.108 1.00 84.31 240 ARG A CA 1
ATOM 1794 C C . ARG A 1 240 ? 20.569 -16.615 -21.568 1.00 84.31 240 ARG A C 1
ATOM 1796 O O . ARG A 1 240 ? 21.404 -16.757 -22.454 1.00 84.31 240 ARG A O 1
ATOM 1803 N N . ARG A 1 241 ? 19.332 -16.180 -21.824 1.00 81.38 241 ARG A N 1
ATOM 1804 C CA . ARG A 1 241 ? 18.870 -15.867 -23.183 1.00 81.38 241 ARG A CA 1
ATOM 1805 C C . ARG A 1 241 ? 19.633 -14.699 -23.810 1.00 81.38 241 ARG A C 1
ATOM 1807 O O . ARG A 1 241 ? 19.957 -14.741 -24.995 1.00 81.38 241 ARG A O 1
ATOM 1814 N N . VAL A 1 242 ? 19.942 -13.664 -23.026 1.00 88.44 242 VAL A N 1
ATOM 1815 C CA . VAL A 1 242 ? 20.815 -12.560 -23.456 1.00 88.44 242 VAL A CA 1
ATOM 1816 C C . VAL A 1 242 ? 22.208 -13.092 -23.796 1.00 88.44 242 VAL A C 1
ATOM 1818 O O . VAL A 1 242 ? 22.705 -12.790 -24.878 1.00 88.44 242 VAL A O 1
ATOM 1821 N N . LEU A 1 243 ? 22.805 -13.922 -22.935 1.00 90.50 243 LEU A N 1
ATOM 1822 C CA . LEU A 1 243 ? 24.126 -14.524 -23.131 1.00 90.50 243 LEU A CA 1
ATOM 1823 C C . LEU A 1 243 ? 24.195 -15.412 -24.388 1.00 90.50 243 LEU A C 1
ATOM 1825 O O . LEU A 1 243 ? 25.132 -15.282 -25.172 1.00 90.50 243 LEU A O 1
ATOM 1829 N N . GLU A 1 244 ? 23.184 -16.248 -24.636 1.00 88.25 244 GLU A N 1
ATOM 1830 C CA . GLU A 1 244 ? 23.052 -17.037 -25.873 1.00 88.25 244 GLU A CA 1
ATOM 1831 C C . GLU A 1 244 ? 23.013 -16.134 -27.111 1.00 88.25 244 GLU A C 1
ATOM 1833 O O . GLU A 1 244 ? 23.685 -16.376 -28.116 1.00 88.25 244 GLU A O 1
ATOM 1838 N N . LEU A 1 245 ? 22.247 -15.045 -27.042 1.00 90.12 245 LEU A N 1
ATOM 1839 C CA . LEU A 1 245 ? 22.100 -14.123 -28.160 1.00 90.12 245 LEU A CA 1
ATOM 1840 C C . LEU A 1 245 ? 23.335 -13.237 -28.374 1.00 90.12 245 LEU A C 1
ATOM 1842 O O . LEU A 1 245 ? 23.582 -12.844 -29.518 1.00 90.12 245 LEU A O 1
ATOM 1846 N N . MET A 1 246 ? 24.144 -12.987 -27.336 1.00 91.12 246 MET A N 1
ATOM 1847 C CA . MET A 1 246 ? 25.427 -12.279 -27.447 1.00 91.12 246 MET A CA 1
ATOM 1848 C C . MET A 1 246 ? 26.401 -12.964 -28.403 1.00 91.12 246 MET A C 1
ATOM 1850 O O . MET A 1 246 ? 27.190 -12.259 -29.036 1.00 91.12 246 MET A O 1
ATOM 1854 N N . ALA A 1 247 ? 26.315 -14.293 -28.540 1.00 82.50 247 ALA A N 1
ATOM 1855 C CA . ALA A 1 247 ? 27.109 -15.068 -29.491 1.00 82.50 247 ALA A CA 1
ATOM 1856 C C . ALA A 1 247 ? 26.684 -14.848 -30.955 1.00 82.50 247 ALA A C 1
ATOM 1858 O O . ALA A 1 247 ? 27.455 -15.118 -31.871 1.00 82.50 247 ALA A O 1
ATOM 1859 N N . THR A 1 248 ? 25.466 -14.349 -31.190 1.00 80.19 248 THR A N 1
ATOM 1860 C CA . THR A 1 248 ? 24.856 -14.283 -32.530 1.00 80.19 248 THR A CA 1
ATOM 1861 C C . THR A 1 248 ? 24.716 -12.871 -33.100 1.00 80.19 248 THR A C 1
ATOM 1863 O O . THR A 1 248 ? 24.346 -12.728 -34.264 1.00 80.19 248 THR A O 1
ATOM 1866 N N . GLY A 1 249 ? 24.982 -11.818 -32.320 1.00 85.31 249 GLY A N 1
ATOM 1867 C CA . GLY A 1 249 ? 24.872 -10.445 -32.816 1.00 85.31 249 GLY A CA 1
ATOM 1868 C C . GLY A 1 249 ? 25.086 -9.359 -31.763 1.00 85.31 249 GLY A C 1
ATOM 1869 O O . GLY A 1 249 ? 25.338 -9.642 -30.591 1.00 85.31 249 GLY A O 1
ATOM 1870 N N . GLY A 1 250 ? 24.991 -8.103 -32.209 1.00 90.94 250 GLY A N 1
ATOM 1871 C CA . GLY A 1 250 ? 25.101 -6.902 -31.374 1.00 90.94 250 GLY A CA 1
ATOM 1872 C C . GLY A 1 250 ? 23.834 -6.589 -30.572 1.00 90.94 250 GLY A C 1
ATOM 1873 O O . GLY A 1 250 ? 22.776 -7.184 -30.789 1.00 90.94 250 GLY A O 1
ATOM 1874 N N . ASP A 1 251 ? 23.939 -5.636 -29.650 1.00 92.06 251 ASP A N 1
ATOM 1875 C CA . ASP A 1 251 ? 22.906 -5.333 -28.650 1.00 92.06 251 ASP A CA 1
ATOM 1876 C C . ASP A 1 251 ? 21.560 -4.948 -29.281 1.00 92.06 251 ASP A C 1
ATOM 1878 O O . ASP A 1 251 ? 20.513 -5.360 -28.789 1.00 92.06 251 ASP A O 1
ATOM 1882 N N . GLU A 1 252 ? 21.564 -4.237 -30.412 1.00 89.25 252 GLU A N 1
ATOM 1883 C CA . GLU A 1 252 ? 20.357 -3.849 -31.154 1.00 89.25 252 GLU A CA 1
ATOM 1884 C C . GLU A 1 252 ? 19.612 -5.064 -31.731 1.00 89.25 252 GLU A C 1
ATOM 1886 O O . GLU A 1 252 ? 18.386 -5.060 -31.867 1.00 89.25 252 GLU A O 1
ATOM 1891 N N . THR A 1 253 ? 20.343 -6.129 -32.067 1.00 90.81 253 THR A N 1
ATOM 1892 C CA . THR A 1 253 ? 19.754 -7.383 -32.561 1.00 90.81 253 THR A CA 1
ATOM 1893 C C . THR A 1 253 ? 19.140 -8.175 -31.413 1.00 90.81 253 THR A C 1
ATOM 1895 O O . THR A 1 253 ? 18.036 -8.705 -31.548 1.00 90.81 253 THR A O 1
ATOM 1898 N N . ILE A 1 254 ? 19.828 -8.217 -30.270 1.00 88.81 254 ILE A N 1
ATOM 1899 C CA . ILE A 1 254 ? 19.333 -8.849 -29.041 1.00 88.81 254 ILE A CA 1
ATOM 1900 C C . ILE A 1 254 ? 18.063 -8.139 -28.571 1.00 88.81 254 ILE A C 1
ATOM 1902 O O . ILE A 1 254 ? 17.051 -8.793 -28.335 1.00 88.81 254 ILE A O 1
ATOM 1906 N N . ALA A 1 255 ? 18.092 -6.806 -28.523 1.00 80.81 255 ALA A N 1
ATOM 1907 C CA . ALA A 1 255 ? 16.973 -5.952 -28.139 1.00 80.81 255 ALA A CA 1
ATOM 1908 C C . ALA A 1 255 ? 15.732 -6.258 -28.985 1.00 80.81 255 ALA A C 1
ATOM 1910 O O . ALA A 1 255 ? 14.655 -6.532 -28.459 1.00 80.81 255 ALA A O 1
ATOM 1911 N N . ARG A 1 256 ? 15.913 -6.338 -30.309 1.00 82.88 256 ARG A N 1
ATOM 1912 C CA . ARG A 1 256 ? 14.843 -6.682 -31.251 1.00 82.88 256 ARG A CA 1
ATOM 1913 C C . ARG A 1 256 ? 14.301 -8.098 -31.051 1.00 82.88 256 ARG A C 1
ATOM 1915 O O . ARG A 1 256 ? 13.090 -8.288 -31.099 1.00 82.88 256 ARG A O 1
ATOM 1922 N N . ARG A 1 257 ? 15.174 -9.089 -30.830 1.00 80.44 257 ARG A N 1
ATOM 1923 C CA . ARG A 1 257 ? 14.770 -10.494 -30.623 1.00 80.44 257 ARG A CA 1
ATOM 1924 C C . ARG A 1 257 ? 14.045 -10.711 -29.298 1.00 80.44 257 ARG A C 1
ATOM 1926 O O . ARG A 1 257 ? 13.124 -11.517 -29.249 1.00 80.44 257 ARG A O 1
ATOM 1933 N N . LEU A 1 258 ? 14.451 -9.995 -28.253 1.00 78.81 258 LEU A N 1
ATOM 1934 C CA . LEU A 1 258 ? 13.866 -10.088 -26.916 1.00 78.81 258 LEU A CA 1
ATOM 1935 C C . LEU A 1 258 ? 12.732 -9.081 -26.677 1.00 78.81 258 LEU A C 1
ATOM 1937 O O . LEU A 1 258 ? 12.130 -9.111 -25.612 1.00 78.81 258 LEU A O 1
ATOM 1941 N N . LYS A 1 259 ? 12.420 -8.218 -27.657 1.00 77.75 259 LYS A N 1
ATOM 1942 C CA . LYS A 1 259 ? 11.410 -7.147 -27.561 1.00 77.75 259 LYS A CA 1
ATOM 1943 C C . LYS A 1 259 ? 11.640 -6.199 -26.371 1.00 77.75 259 LYS A C 1
ATOM 1945 O O . LYS A 1 259 ? 10.693 -5.761 -25.729 1.00 77.75 259 LYS A O 1
ATOM 1950 N N . VAL A 1 260 ? 12.900 -5.857 -26.103 1.00 75.00 260 VAL A N 1
ATOM 1951 C CA . VAL A 1 260 ? 13.311 -4.909 -25.049 1.00 75.00 260 VAL A CA 1
ATOM 1952 C C . VAL A 1 260 ? 14.167 -3.783 -25.631 1.00 75.00 260 VAL A C 1
ATOM 1954 O O . VAL A 1 260 ? 14.605 -3.859 -26.777 1.00 75.00 260 VAL A O 1
ATOM 1957 N N . SER A 1 261 ? 14.437 -2.732 -24.853 1.00 68.81 261 SER A N 1
ATOM 1958 C CA . SER A 1 261 ? 15.323 -1.643 -25.290 1.00 68.81 261 SER A CA 1
ATOM 1959 C C . SER A 1 261 ? 16.799 -2.072 -25.332 1.00 68.81 261 SER A C 1
ATOM 1961 O O . SER A 1 261 ? 17.236 -2.939 -24.570 1.00 68.81 261 SER A O 1
ATOM 1963 N N . THR A 1 262 ? 17.612 -1.420 -26.168 1.00 77.44 262 THR A N 1
ATOM 1964 C CA . THR A 1 262 ? 19.072 -1.634 -26.215 1.00 77.44 262 THR A CA 1
ATOM 1965 C C . THR A 1 262 ? 19.740 -1.327 -24.872 1.00 77.44 262 THR A C 1
ATOM 1967 O O . THR A 1 262 ? 20.692 -1.996 -24.475 1.00 77.44 262 THR A O 1
ATOM 1970 N N . THR A 1 263 ? 19.211 -0.349 -24.134 1.00 65.88 263 THR A N 1
ATOM 1971 C CA . THR A 1 263 ? 19.658 0.004 -22.780 1.00 65.88 263 THR A CA 1
ATOM 1972 C C . THR A 1 263 ? 19.400 -1.133 -21.789 1.00 65.88 263 THR A C 1
ATOM 1974 O O . THR A 1 263 ? 20.281 -1.462 -20.995 1.00 65.88 263 THR A O 1
ATOM 1977 N N . THR A 1 264 ? 18.240 -1.794 -21.883 1.00 65.06 264 THR A N 1
ATOM 1978 C CA . THR A 1 264 ? 17.898 -2.988 -21.090 1.00 65.06 264 THR A CA 1
ATOM 1979 C C . THR A 1 264 ? 18.892 -4.115 -21.363 1.00 65.06 264 THR A C 1
ATOM 1981 O O . THR A 1 264 ? 19.454 -4.681 -20.429 1.00 65.06 264 THR A O 1
ATOM 1984 N N . VAL A 1 265 ? 19.192 -4.387 -22.638 1.00 81.00 265 VAL A N 1
ATOM 1985 C CA . VAL A 1 265 ? 20.189 -5.399 -23.026 1.00 81.00 265 VAL A CA 1
ATOM 1986 C C . VAL A 1 265 ? 21.564 -5.089 -22.435 1.00 81.00 265 VAL A C 1
ATOM 1988 O O . VAL A 1 265 ? 22.147 -5.948 -21.778 1.00 81.00 265 VAL A O 1
ATOM 1991 N N . ARG A 1 266 ? 22.076 -3.863 -22.610 1.00 83.56 266 ARG A N 1
ATOM 1992 C CA . ARG A 1 266 ? 23.401 -3.458 -22.100 1.00 83.56 266 ARG A CA 1
ATOM 1993 C C . ARG A 1 266 ? 23.526 -3.620 -20.592 1.00 83.56 266 ARG A C 1
ATOM 1995 O O . ARG A 1 266 ? 24.578 -4.028 -20.101 1.00 83.56 266 ARG A O 1
ATOM 2002 N N . ARG A 1 267 ? 22.453 -3.337 -19.855 1.00 74.19 267 ARG A N 1
ATOM 2003 C CA . ARG A 1 267 ? 22.418 -3.543 -18.409 1.00 74.19 267 ARG A CA 1
ATOM 2004 C C . ARG A 1 267 ? 22.548 -5.020 -18.045 1.00 74.19 267 ARG A C 1
ATOM 2006 O O . ARG A 1 267 ? 23.391 -5.351 -17.218 1.00 74.19 267 ARG A O 1
ATOM 2013 N N . HIS A 1 268 ? 21.786 -5.902 -18.692 1.00 80.38 268 HIS A N 1
ATOM 2014 C CA . HIS A 1 268 ? 21.913 -7.345 -18.465 1.00 80.38 268 HIS A CA 1
ATOM 2015 C C . HIS A 1 268 ? 23.293 -7.874 -18.866 1.00 80.38 268 HIS A C 1
ATOM 2017 O O . HIS A 1 268 ? 23.851 -8.689 -18.142 1.00 80.38 268 HIS A O 1
ATOM 2023 N N . ILE A 1 269 ? 23.896 -7.358 -19.943 1.00 89.38 269 ILE A N 1
ATOM 2024 C CA . ILE A 1 269 ? 25.283 -7.680 -20.317 1.00 89.38 269 ILE A CA 1
ATOM 2025 C C . ILE A 1 269 ? 26.259 -7.292 -19.199 1.00 89.38 269 ILE A C 1
ATOM 2027 O O . ILE A 1 269 ? 27.146 -8.074 -18.870 1.00 89.38 269 ILE A O 1
ATOM 2031 N N . LYS A 1 270 ? 26.081 -6.121 -18.575 1.00 82.19 270 LYS A N 1
ATOM 2032 C CA . LYS A 1 270 ? 26.919 -5.687 -17.448 1.00 82.19 270 LYS A CA 1
ATOM 2033 C C . LYS A 1 270 ? 26.782 -6.621 -16.241 1.00 82.19 270 LYS A C 1
ATOM 2035 O O . LYS A 1 270 ? 27.791 -6.977 -15.644 1.00 82.19 270 LYS A O 1
ATOM 2040 N N . VAL A 1 271 ? 25.565 -7.064 -15.924 1.00 78.56 271 VAL A N 1
ATOM 2041 C CA . VAL A 1 271 ? 25.326 -8.047 -14.851 1.00 78.56 271 VAL A CA 1
ATOM 2042 C C . VAL A 1 271 ? 25.980 -9.393 -15.182 1.00 78.56 271 VAL A C 1
ATOM 2044 O O . VAL A 1 271 ? 26.658 -9.971 -14.338 1.00 78.56 271 VAL A O 1
ATOM 2047 N N . ILE A 1 272 ? 25.869 -9.852 -16.433 1.00 86.56 272 ILE A N 1
ATOM 2048 C CA . ILE A 1 272 ? 26.524 -11.073 -16.925 1.00 86.56 272 ILE A CA 1
ATOM 2049 C C . ILE A 1 272 ? 28.050 -10.967 -16.804 1.00 86.56 272 ILE A C 1
ATOM 2051 O O . ILE A 1 272 ? 28.699 -11.916 -16.373 1.00 86.56 272 ILE A O 1
ATOM 2055 N N . TYR A 1 273 ? 28.637 -9.819 -17.145 1.00 87.75 273 TYR A N 1
ATOM 2056 C CA . TYR A 1 273 ? 30.069 -9.557 -16.983 1.00 87.75 273 TYR A CA 1
ATOM 2057 C C . TYR A 1 273 ? 30.506 -9.652 -15.525 1.00 87.75 273 TYR A C 1
ATOM 2059 O O . TYR A 1 273 ? 31.463 -10.364 -15.220 1.00 87.75 273 TYR A O 1
ATOM 2067 N N . THR A 1 274 ? 29.765 -9.014 -14.618 1.00 81.06 274 THR A N 1
ATOM 2068 C CA . THR A 1 274 ? 30.017 -9.098 -13.177 1.00 81.06 274 THR A CA 1
ATOM 2069 C C . THR A 1 274 ? 29.913 -10.537 -12.670 1.00 81.06 274 THR A C 1
ATOM 2071 O O . THR A 1 274 ? 30.822 -10.997 -11.983 1.00 81.06 274 THR A O 1
ATOM 2074 N N . ALA A 1 275 ? 28.875 -11.280 -13.066 1.00 80.06 275 ALA A N 1
ATOM 2075 C CA . ALA A 1 275 ? 28.702 -12.687 -12.699 1.00 80.06 275 ALA A CA 1
ATOM 2076 C C . ALA A 1 275 ? 29.827 -13.581 -13.249 1.00 80.06 275 ALA A C 1
ATOM 2078 O O . ALA A 1 275 ? 30.260 -14.537 -12.602 1.00 80.06 275 ALA A O 1
ATOM 2079 N N . LEU A 1 276 ? 30.338 -13.257 -14.441 1.00 85.12 276 LEU A N 1
ATOM 2080 C CA . LEU A 1 276 ? 31.425 -13.996 -15.068 1.00 85.12 276 LEU A CA 1
ATOM 2081 C C . LEU A 1 276 ? 32.819 -13.582 -14.571 1.00 85.12 276 LEU A C 1
ATOM 2083 O O . LEU A 1 276 ? 33.756 -14.366 -14.753 1.00 85.12 276 LEU A O 1
ATOM 2087 N N . GLY A 1 277 ? 32.955 -12.422 -13.922 1.00 83.19 277 GLY A N 1
ATOM 2088 C CA . GLY A 1 277 ? 34.234 -11.846 -13.499 1.00 83.19 277 GLY A CA 1
ATOM 2089 C C . GLY A 1 277 ? 35.056 -11.286 -14.664 1.00 83.19 277 GLY A C 1
ATOM 2090 O O . GLY A 1 277 ? 36.278 -11.403 -14.666 1.00 83.19 277 GLY A O 1
ATOM 2091 N N . VAL A 1 278 ? 34.389 -10.742 -15.682 1.00 89.88 278 VAL A N 1
ATOM 2092 C CA . VAL A 1 278 ? 35.002 -10.229 -16.918 1.00 89.88 278 VAL A CA 1
ATOM 2093 C C . VAL A 1 278 ? 34.489 -8.824 -17.223 1.00 89.88 278 VAL A C 1
ATOM 2095 O O . VAL A 1 278 ? 33.534 -8.363 -16.610 1.00 89.88 278 VAL A O 1
ATOM 2098 N N . ASP A 1 279 ? 35.095 -8.147 -18.191 1.00 88.75 279 ASP A N 1
ATOM 2099 C CA . ASP A 1 279 ? 34.760 -6.768 -18.569 1.00 88.75 279 ASP A CA 1
ATOM 2100 C C . ASP A 1 279 ? 34.443 -6.595 -20.065 1.00 88.75 279 ASP A C 1
ATOM 2102 O O . ASP A 1 279 ? 34.025 -5.519 -20.498 1.00 88.75 279 ASP A O 1
ATOM 2106 N N . ASN A 1 280 ? 34.611 -7.648 -20.869 1.00 89.62 280 ASN A N 1
ATOM 2107 C CA . ASN A 1 280 ? 34.457 -7.585 -22.316 1.00 89.62 280 ASN A CA 1
ATOM 2108 C C . ASN A 1 280 ? 33.716 -8.797 -22.895 1.00 89.62 280 ASN A C 1
ATOM 2110 O O . ASN A 1 280 ? 33.681 -9.888 -22.320 1.00 89.62 280 ASN A O 1
ATOM 2114 N N . ARG A 1 281 ? 33.129 -8.594 -24.082 1.00 91.12 281 ARG A N 1
ATOM 2115 C CA . ARG A 1 281 ? 32.202 -9.547 -24.718 1.00 91.12 281 ARG A CA 1
ATOM 2116 C C . ARG A 1 281 ? 32.876 -10.866 -25.073 1.00 91.12 281 ARG A C 1
ATOM 2118 O O . ARG A 1 281 ? 32.266 -11.924 -24.955 1.00 91.12 281 ARG A O 1
ATOM 2125 N N . PHE A 1 282 ? 34.134 -10.793 -25.497 1.00 87.69 282 PHE A N 1
ATOM 2126 C CA . PHE A 1 282 ? 34.917 -11.963 -25.869 1.00 87.69 282 PHE A CA 1
ATOM 2127 C C . PHE A 1 282 ? 35.235 -12.826 -24.641 1.00 87.69 282 PHE A C 1
ATOM 2129 O O . PHE A 1 282 ? 34.944 -14.022 -24.631 1.00 87.69 282 PHE A O 1
ATOM 2136 N N . ALA A 1 283 ? 35.742 -12.208 -23.571 1.00 87.88 283 ALA A N 1
ATOM 2137 C CA . ALA A 1 283 ? 36.007 -12.874 -22.302 1.00 87.88 283 ALA A CA 1
ATOM 2138 C C . ALA A 1 283 ? 34.730 -13.469 -21.691 1.00 87.88 283 ALA A C 1
ATOM 2140 O O . ALA A 1 283 ? 34.776 -14.577 -21.159 1.00 87.88 283 ALA A O 1
ATOM 2141 N N . ALA A 1 284 ? 33.583 -12.795 -21.833 1.00 89.44 284 ALA A N 1
ATOM 2142 C CA . ALA A 1 284 ? 32.290 -13.324 -21.407 1.00 89.44 284 ALA A CA 1
ATOM 2143 C C . ALA A 1 284 ? 31.900 -14.607 -22.149 1.00 89.44 284 ALA A C 1
ATOM 2145 O O . ALA A 1 284 ? 31.502 -15.573 -21.505 1.00 89.44 284 ALA A O 1
ATOM 2146 N N . GLY A 1 285 ? 32.083 -14.664 -23.471 1.00 89.06 285 GLY A N 1
ATOM 2147 C CA . GLY A 1 285 ? 31.837 -15.886 -24.244 1.00 89.06 285 GLY A CA 1
ATOM 2148 C C . GLY A 1 285 ? 32.714 -17.058 -23.788 1.00 89.06 285 GLY A C 1
ATOM 2149 O O . GLY A 1 285 ? 32.213 -18.153 -23.538 1.00 89.06 285 GLY A O 1
ATOM 2150 N N . VAL A 1 286 ? 34.017 -16.822 -23.595 1.00 89.12 286 VAL A N 1
ATOM 2151 C CA . VAL A 1 286 ? 34.958 -17.860 -23.128 1.00 89.12 286 VAL A CA 1
ATOM 2152 C C . VAL A 1 286 ? 34.620 -18.330 -21.709 1.00 89.12 286 VAL A C 1
ATOM 2154 O O . VAL A 1 286 ? 34.622 -19.531 -21.432 1.00 89.12 286 VAL A O 1
ATOM 2157 N N . ALA A 1 287 ? 34.327 -17.397 -20.801 1.00 87.50 287 ALA A N 1
ATOM 2158 C CA . ALA A 1 287 ? 33.991 -17.706 -19.415 1.00 87.50 287 ALA A CA 1
ATOM 2159 C C . ALA A 1 287 ? 32.651 -18.449 -19.297 1.00 87.50 287 ALA A C 1
ATOM 2161 O O . ALA A 1 287 ? 32.529 -19.351 -18.469 1.00 87.50 287 ALA A O 1
ATOM 2162 N N . ALA A 1 288 ? 31.675 -18.110 -20.140 1.00 87.69 288 ALA A N 1
ATOM 2163 C CA . ALA A 1 288 ? 30.384 -18.781 -20.206 1.00 87.69 288 ALA A CA 1
ATOM 2164 C C . ALA A 1 288 ? 30.505 -20.246 -20.644 1.00 87.69 288 ALA A C 1
ATOM 2166 O O . ALA A 1 288 ? 29.962 -21.120 -19.973 1.00 87.69 288 ALA A O 1
ATOM 2167 N N . VAL A 1 289 ? 31.279 -20.535 -21.697 1.00 87.44 289 VAL A N 1
ATOM 2168 C CA . VAL A 1 289 ? 31.528 -21.917 -22.151 1.00 87.44 289 VAL A CA 1
ATOM 2169 C C . VAL A 1 289 ? 32.254 -22.726 -21.072 1.00 87.44 289 VAL A C 1
ATOM 2171 O O . VAL A 1 289 ? 31.862 -23.848 -20.767 1.00 87.44 289 VAL A O 1
ATOM 2174 N N . ARG A 1 290 ? 33.274 -22.148 -20.417 1.00 84.88 290 ARG A N 1
ATOM 2175 C CA . ARG A 1 290 ? 34.000 -22.821 -19.320 1.00 84.88 290 ARG A CA 1
ATOM 2176 C C . ARG A 1 290 ? 33.112 -23.162 -18.121 1.00 84.88 290 ARG A C 1
ATOM 2178 O O . ARG A 1 290 ? 33.398 -24.129 -17.423 1.00 84.88 290 ARG A O 1
ATOM 2185 N N . ARG A 1 291 ? 32.067 -22.368 -17.874 1.00 82.50 291 ARG A N 1
ATOM 2186 C CA . ARG A 1 291 ? 31.073 -22.601 -16.816 1.00 82.50 291 ARG A CA 1
ATOM 2187 C C . ARG A 1 291 ? 29.883 -23.462 -17.272 1.00 82.50 291 ARG A C 1
ATOM 2189 O O . ARG A 1 291 ? 29.008 -23.730 -16.456 1.00 82.50 291 ARG A O 1
ATOM 2196 N N . GLY A 1 292 ? 29.834 -23.891 -18.538 1.00 81.19 292 GLY A N 1
ATOM 2197 C CA . GLY A 1 292 ? 28.717 -24.669 -19.092 1.00 81.19 292 GLY A CA 1
ATOM 2198 C C . GLY A 1 292 ? 27.416 -23.869 -19.226 1.00 81.19 292 GLY A C 1
ATOM 2199 O O . GLY A 1 292 ? 26.325 -24.411 -19.058 1.00 81.19 292 GLY A O 1
ATOM 2200 N N . TRP A 1 293 ? 27.514 -22.556 -19.446 1.00 81.12 293 TRP A N 1
ATOM 2201 C CA . TRP A 1 293 ? 26.354 -21.671 -19.616 1.00 81.12 293 TRP A CA 1
ATOM 2202 C C . TRP A 1 293 ? 25.923 -21.505 -21.078 1.00 81.12 293 TRP A C 1
ATOM 2204 O O . TRP A 1 293 ? 24.827 -20.997 -21.315 1.00 81.12 293 TRP A O 1
ATOM 2214 N N . LEU A 1 294 ? 26.775 -21.940 -22.013 1.00 77.62 294 LEU A N 1
ATOM 2215 C CA . LEU A 1 294 ? 26.593 -21.961 -23.466 1.00 77.62 294 LEU A CA 1
ATOM 2216 C C . LEU A 1 294 ? 26.976 -23.331 -24.027 1.00 77.62 294 LEU A C 1
ATOM 2218 O O . LEU A 1 294 ? 27.927 -23.926 -23.466 1.00 77.62 294 LEU A O 1
#

Nearest PDB structures (foldseek):
  6jqs-assembly1_A  TM=8.751E-01  e=2.384E-03  Paenisporosarcina sp. TG-14
  7r3h-assembly2_C  TM=5.043E-01  e=5.332E-04  Pseudomonas aeruginosa PAO1
  7dwm-assembly1_B  TM=5.192E-01  e=1.005E-03  Hapunavirus VP882
  3qp6-assembly1_A-2  TM=4.473E-01  e=1.593E-03  Chromobacterium violaceum
  3qp5-assembly2_C  TM=5.216E-01  e=4.493E-03  Chromobacterium violaceum

Solvent-accessible surface area (backbone atoms only — not comparable to full-atom values): 16653 Å² total; per-residue (Å²): 134,83,79,72,86,73,81,58,91,62,74,78,78,54,56,73,64,28,50,53,51,52,51,49,41,68,78,37,67,84,55,72,85,53,85,89,38,50,69,31,50,51,52,34,43,77,45,40,41,30,42,75,61,84,98,43,62,42,73,37,55,71,68,50,28,51,49,37,52,51,54,48,53,52,45,54,53,49,53,52,51,50,53,51,53,57,47,49,56,52,48,56,71,70,44,73,71,70,57,66,99,85,50,66,69,43,60,46,81,39,71,39,48,69,54,37,32,52,52,35,29,50,47,64,70,66,29,70,59,27,34,43,34,22,51,59,47,57,66,61,23,64,76,71,92,57,100,67,74,27,56,33,42,36,40,27,66,47,71,74,66,47,78,75,62,86,78,58,54,60,32,37,26,87,72,68,94,54,30,32,38,36,24,60,80,58,41,34,41,35,32,79,46,95,84,36,37,36,26,38,43,34,54,29,65,73,57,40,53,49,52,51,52,53,47,52,54,55,63,73,31,88,74,36,39,67,76,64,86,44,63,95,80,52,74,37,77,67,47,44,52,50,56,60,37,56,79,76,47,56,54,67,56,44,12,64,76,70,74,48,52,47,68,54,42,54,50,49,51,52,52,52,22,60,66,63,73,42,90,48,73,67,56,38,54,56,48,32,45,77,68,66,71,98

pLDDT: mean 78.21, std 13.14, range [33.34, 94.81]

Radius of gyration: 30.87 Å; Cα contacts (8 Å, |Δi|>4): 388; chains: 1; bounding box: 66×53×87 Å

InterPro domains:
  IPR000792 Transcription regulator LuxR, C-terminal [PF00196] (235-284)
  IPR000792 Transcription regulator LuxR, C-terminal [PS50043] (228-292)
  IPR000792 Transcription regulator LuxR, C-terminal [SM00421] (232-288)
  IPR000792 Transcription regulator LuxR, C-terminal [cd06170] (235-290)
  IPR016032 Signal transduction response regulator, C-terminal effector [SSF46894] (216-294)
  IPR036388 Winged helix-like DNA-binding domain superfamily [G3DSA:1.10.10.10] (228-294)
  IPR039420 Transcriptional regulatory protein WalR-like [PTHR43214] (53-294)

Foldseek 3Di:
DDDPPDPQVCNPVADPLLSVVLVVCVVPVVDADDPVSVVSVVRCVQLQQWDDDDPGIHGDPPVSNVVSSVVVVVVVVVVVVVVVVVVVVVVCVVDDVPDDVPDDPFKDKDAFPVRLLVVLLVQLVPAQAEKEWEECSVVSNLDDDDPGAHAYEYEYQDPVVVVSDDGYFYKYAVDDPWTWIAGPLAWIWTQPDNSSRMIMIGRPNVVSVVVVVVRVCVCPDLRIGGPDPDPQLDDDPVLLLLLVCLVVDDLVVSCVVSVHDSSSSVVSVVVLCVSLVHDDSVSSNVSCVVVVSD